Protein AF-A0A3D3FER2-F1 (afdb_monomer_lite)

Foldseek 3Di:
DDDDDDDDDDPPPPPDPVNVVVVVVVVVVVVVVVVVVDDDDDDDDDDDDDDDDDDPPPPPPPQPCDPAADCVLVQVLVVQVCVVVVDDDDDDDPVSQEDPPDDDDPQVSVVSNVVSVVSVVVVVLCVVQVPPVVGDWFAKDKDKGADPVNFWIKIAIRAIGPPHYGDDLVNVVVVCVVVVNDPAFDVVQSVQCSDPSNHSHTTTGGGHDDDDDDDPDDDDAPDDPDFDDADDPPDDPDDDPVNRRNDDDDDPPGDGD

Radius of gyration: 36.4 Å; chains: 1; bounding box: 113×64×102 Å

Sequence (257 aa):
MKEQAKENNDPDSKKSLLWSLYQKFSGRRKEEEEKKANLPPQEKVETSFHLHEDEVHEDKKNTAVFPAPDIANLQKFYNIWRQEKGWGNKRPALESYLDTSAPLNEETSSAFCQLNQDMESTLLSVEITEQINPPPKIFGKVNIFISKDQTIAWAFILPPLRGGTSVAEADIQKALLDAHVTFGIDHQAVLRLTEPESCMLLTQIAKGKEPKRGRDGKIEEVIPHTVGTPVMTTNHDIVNYRDLNWLVHVEKDEIIC

pLDDT: mean 70.55, std 18.65, range [25.73, 93.19]

Secondary structure (DSSP, 8-state):
---PPP----S-S---HHHHHHHHHHHHHHHHHHHHS--PPPPP---------------------PPPPP-HHHHHHHHHHHHHHT--S---SGGGGB-TT---SHHHHHHHHHHHHHHHHHHHHHHHTTTSSSPPPB--EEEEEE-TTSSEEEEEEE--BTTPPPPPHHHHHHHHHHTT--SSB-HHHHHHHHSTTTTT-BEEEEEPPPPPPPPPP----SS-S--------TTSS---TTTT-------TT----

Structure (mmCIF, N/CA/C/O backbone):
data_AF-A0A3D3FER2-F1
#
_entry.id   AF-A0A3D3FER2-F1
#
loop_
_atom_site.group_PDB
_atom_site.id
_atom_site.type_symbol
_atom_site.label_atom_id
_atom_site.label_alt_id
_atom_site.label_comp_id
_atom_site.label_asym_id
_atom_site.label_entity_id
_atom_site.label_seq_id
_atom_site.pdbx_PDB_ins_code
_atom_site.Cartn_x
_atom_site.Cartn_y
_atom_site.Cartn_z
_atom_site.occupancy
_atom_site.B_iso_or_equiv
_atom_site.auth_seq_id
_atom_site.auth_comp_id
_atom_site.auth_asym_id
_atom_site.auth_atom_id
_atom_site.pdbx_PDB_model_num
ATOM 1 N N . MET A 1 1 ? 67.829 -31.071 10.406 1.00 40.84 1 MET A N 1
ATOM 2 C CA . MET A 1 1 ? 67.617 -30.138 11.530 1.00 40.84 1 MET A CA 1
ATOM 3 C C . MET A 1 1 ? 66.251 -29.506 11.337 1.00 40.84 1 MET A C 1
ATOM 5 O O . MET A 1 1 ? 66.013 -28.926 10.289 1.00 40.84 1 MET A O 1
ATOM 9 N N . LYS A 1 2 ? 65.326 -29.789 12.260 1.00 42.00 2 LYS A N 1
ATOM 10 C CA . LYS A 1 2 ? 63.954 -29.268 12.286 1.00 42.00 2 LYS A CA 1
ATOM 11 C C . LYS A 1 2 ? 63.972 -27.983 13.105 1.00 42.00 2 LYS A C 1
ATOM 13 O O . LYS A 1 2 ? 64.492 -28.024 14.215 1.00 42.00 2 LYS A O 1
ATOM 18 N N . GLU A 1 3 ? 63.360 -26.916 12.613 1.00 41.81 3 GLU A N 1
ATOM 19 C CA . GLU A 1 3 ? 63.085 -25.740 13.434 1.00 41.81 3 GLU A CA 1
ATOM 20 C C . GLU A 1 3 ? 61.642 -25.293 13.182 1.00 41.81 3 GLU A C 1
ATOM 22 O O . GLU A 1 3 ? 61.287 -24.777 12.127 1.00 41.81 3 GLU A O 1
ATOM 27 N N . GLN A 1 4 ? 60.785 -25.639 14.143 1.00 43.44 4 GLN A N 1
ATOM 28 C CA . GLN A 1 4 ? 59.417 -25.157 14.276 1.00 43.44 4 GLN A CA 1
ATOM 29 C C . GLN A 1 4 ? 59.482 -23.802 14.987 1.00 43.44 4 GLN A C 1
ATOM 31 O O . GLN A 1 4 ? 59.911 -23.743 16.140 1.00 43.44 4 GLN A O 1
ATOM 36 N N . ALA A 1 5 ? 59.050 -22.728 14.328 1.00 44.75 5 ALA A N 1
ATOM 37 C CA . ALA A 1 5 ? 58.853 -21.438 14.979 1.00 44.75 5 ALA A CA 1
ATOM 38 C C . ALA A 1 5 ? 57.457 -21.403 15.618 1.00 44.75 5 ALA A C 1
ATOM 40 O O . ALA A 1 5 ? 56.441 -21.566 14.945 1.00 44.75 5 ALA A O 1
ATOM 41 N N . LYS A 1 6 ? 57.450 -21.252 16.945 1.00 41.38 6 LYS A N 1
ATOM 42 C CA . LYS A 1 6 ? 56.281 -21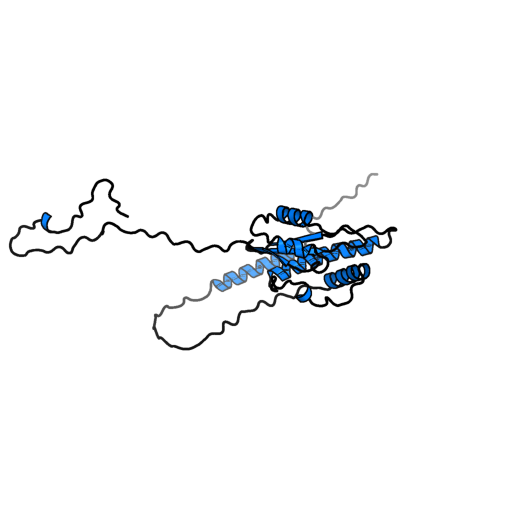.191 17.822 1.00 41.38 6 LYS A CA 1
ATOM 43 C C . LYS A 1 6 ? 55.420 -19.965 17.527 1.00 41.38 6 LYS A C 1
ATOM 45 O O . LYS A 1 6 ? 55.894 -18.833 17.571 1.00 41.38 6 LYS A O 1
ATOM 50 N N . GLU A 1 7 ? 54.138 -20.219 17.328 1.00 42.22 7 GLU A N 1
ATOM 51 C CA . GLU A 1 7 ? 53.059 -19.243 17.375 1.00 42.22 7 GLU A CA 1
ATOM 52 C C . GLU A 1 7 ? 52.815 -18.861 18.848 1.00 42.22 7 GLU A C 1
ATOM 54 O O . GLU A 1 7 ? 52.256 -19.632 19.629 1.00 42.22 7 GLU A O 1
ATOM 59 N N . ASN A 1 8 ? 53.319 -17.695 19.262 1.00 37.78 8 ASN A N 1
ATOM 60 C CA . ASN A 1 8 ? 53.030 -17.124 20.576 1.00 37.78 8 ASN A CA 1
ATOM 61 C C . ASN A 1 8 ? 51.670 -16.415 20.513 1.00 37.78 8 ASN A C 1
ATOM 63 O O . ASN A 1 8 ? 51.566 -15.296 20.016 1.00 37.78 8 ASN A O 1
ATOM 67 N N . ASN A 1 9 ? 50.633 -17.086 21.015 1.00 41.50 9 ASN A N 1
ATOM 68 C CA . ASN A 1 9 ? 49.333 -16.487 21.302 1.00 41.50 9 ASN A CA 1
ATOM 69 C C . ASN A 1 9 ? 49.427 -15.646 22.584 1.00 41.50 9 ASN A C 1
ATOM 71 O O . ASN A 1 9 ? 49.379 -16.185 23.688 1.00 41.50 9 ASN A O 1
ATOM 75 N N . ASP A 1 10 ? 49.561 -14.331 22.424 1.00 41.97 10 ASP A N 1
ATOM 76 C CA . ASP A 1 10 ? 49.343 -13.340 23.481 1.00 41.97 10 ASP A CA 1
ATOM 77 C C . ASP A 1 10 ? 47.856 -12.914 23.462 1.00 41.97 10 ASP A C 1
ATOM 79 O O . ASP A 1 10 ? 47.393 -12.399 22.437 1.00 41.97 10 ASP A O 1
ATOM 83 N N . PRO A 1 11 ? 47.052 -13.173 24.513 1.00 45.75 11 PRO A N 1
ATOM 84 C CA . PRO A 1 11 ? 45.597 -13.071 24.422 1.00 45.75 11 PRO A CA 1
ATOM 85 C C . PRO A 1 11 ? 45.025 -11.667 24.690 1.00 45.75 11 PRO A C 1
ATOM 87 O O . PRO A 1 11 ? 43.805 -11.539 24.757 1.00 45.75 11 PRO A O 1
ATOM 90 N N . ASP A 1 12 ? 45.837 -10.610 24.835 1.00 49.88 12 ASP A N 1
ATOM 91 C CA . ASP A 1 12 ? 45.347 -9.313 25.356 1.00 49.88 12 ASP A CA 1
ATOM 92 C C . ASP A 1 12 ? 45.438 -8.112 24.387 1.00 49.88 12 ASP A C 1
ATOM 94 O O . ASP A 1 12 ? 45.474 -6.958 24.811 1.00 49.88 12 ASP A O 1
ATOM 98 N N . SER A 1 13 ? 45.423 -8.342 23.067 1.00 51.50 13 SER A N 1
ATOM 99 C CA . SER A 1 13 ? 45.571 -7.255 22.072 1.00 51.50 13 SER A CA 1
ATOM 100 C C . SER A 1 13 ? 44.422 -7.112 21.062 1.00 51.50 13 SER A C 1
ATOM 102 O O . SER A 1 13 ? 44.628 -6.738 19.910 1.00 51.50 13 SER A O 1
ATOM 104 N N . LYS A 1 14 ? 43.173 -7.382 21.468 1.00 53.53 14 LYS A N 1
ATOM 105 C CA . LYS A 1 14 ? 41.978 -6.991 20.685 1.00 53.53 14 LYS A CA 1
ATOM 106 C C . LYS A 1 14 ? 40.817 -6.545 21.576 1.00 53.53 14 LYS A C 1
ATOM 108 O O . LYS A 1 14 ? 39.742 -7.138 21.567 1.00 53.53 14 LYS A O 1
ATOM 113 N N . LYS A 1 15 ? 41.004 -5.459 22.331 1.00 59.12 15 LYS A N 1
ATOM 114 C CA . LYS A 1 15 ? 39.872 -4.739 22.942 1.00 59.12 15 LYS A CA 1
ATOM 115 C C . LYS A 1 15 ? 39.181 -3.943 21.833 1.00 59.12 15 LYS A C 1
ATOM 117 O O . LYS A 1 15 ? 39.740 -2.988 21.303 1.00 59.12 15 LYS A O 1
ATOM 122 N N . SER A 1 16 ? 38.009 -4.414 21.404 1.00 68.00 16 SER A N 1
ATOM 123 C CA . SER A 1 16 ? 37.242 -3.806 20.315 1.00 68.00 16 SER A CA 1
ATOM 124 C C . SER A 1 16 ? 36.795 -2.390 20.696 1.00 68.00 16 SER A C 1
ATOM 126 O O . SER A 1 16 ? 36.426 -2.131 21.842 1.00 68.00 16 SER A O 1
ATOM 128 N N . LEU A 1 17 ? 36.780 -1.473 19.724 1.00 66.62 17 LEU A N 1
ATOM 129 C CA . LEU A 1 17 ? 36.291 -0.095 19.903 1.00 66.62 17 LEU A CA 1
ATOM 130 C C . LEU A 1 17 ? 34.861 -0.049 20.483 1.00 66.62 17 LEU A C 1
ATOM 132 O O . LEU A 1 17 ? 34.506 0.880 21.208 1.00 66.62 17 LEU A O 1
ATOM 136 N N . LEU A 1 18 ? 34.069 -1.094 20.224 1.00 58.28 18 LEU A N 1
ATOM 137 C CA . LEU A 1 18 ? 32.736 -1.319 20.788 1.00 58.28 18 LEU A CA 1
ATOM 138 C C . LEU A 1 18 ? 32.748 -1.524 22.313 1.00 58.28 18 LEU A C 1
ATOM 140 O O . LEU A 1 18 ? 31.876 -0.997 23.002 1.00 58.28 18 LEU A O 1
ATOM 144 N N . TRP A 1 19 ? 33.742 -2.231 22.860 1.00 51.03 19 TRP A N 1
ATOM 145 C CA . TRP A 1 19 ? 33.849 -2.473 24.302 1.00 51.03 19 TRP A CA 1
ATOM 146 C C . TRP A 1 19 ? 34.200 -1.193 25.077 1.00 51.03 19 TRP A C 1
ATOM 148 O O . TRP A 1 19 ? 33.591 -0.897 26.107 1.00 51.03 19 TRP A O 1
ATOM 158 N N . SER A 1 20 ? 35.101 -0.366 24.537 1.00 68.50 20 SER A N 1
ATOM 159 C CA . SER A 1 20 ? 35.436 0.938 25.126 1.00 68.50 20 SER A CA 1
ATOM 160 C C . SER A 1 20 ? 34.262 1.927 25.079 1.00 68.50 20 SER A C 1
ATOM 162 O O . SER A 1 20 ? 34.083 2.717 26.010 1.00 68.50 20 SER A O 1
ATOM 164 N N . LEU A 1 21 ? 33.428 1.872 24.033 1.00 64.00 21 LEU A N 1
ATOM 165 C CA . LEU A 1 21 ? 32.224 2.701 23.926 1.00 64.00 21 LEU A CA 1
ATOM 166 C C . LEU A 1 21 ? 31.158 2.291 24.958 1.00 64.00 21 LEU A C 1
ATOM 168 O O . LEU A 1 21 ? 30.556 3.158 25.595 1.00 64.00 21 LEU A O 1
ATOM 172 N N . TYR A 1 22 ? 30.980 0.983 25.174 1.00 67.12 22 TYR A N 1
ATOM 173 C CA . TYR A 1 22 ? 30.047 0.446 26.166 1.00 67.12 22 TYR A CA 1
ATOM 174 C C . TYR A 1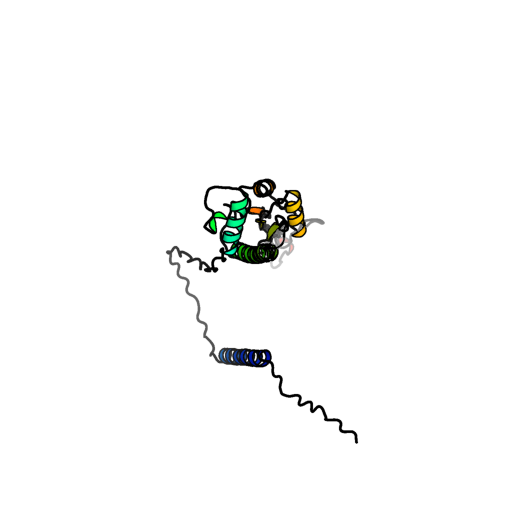 22 ? 30.415 0.875 27.594 1.00 67.12 22 TYR A C 1
ATOM 176 O O . TYR A 1 22 ? 29.564 1.403 28.310 1.00 67.12 22 TYR A O 1
ATOM 184 N N . GLN A 1 23 ? 31.693 0.764 27.982 1.00 64.00 23 GLN A N 1
ATOM 185 C CA . GLN A 1 23 ? 32.159 1.177 29.314 1.00 64.00 23 GLN A CA 1
ATOM 186 C C . GLN A 1 23 ? 31.926 2.673 29.588 1.00 64.00 23 GLN A C 1
ATOM 188 O O . GLN A 1 23 ? 31.488 3.056 30.678 1.00 64.00 23 GLN A O 1
ATOM 193 N N . LYS A 1 24 ? 32.160 3.524 28.578 1.00 69.31 24 LYS A N 1
ATOM 194 C CA . LYS A 1 24 ? 31.977 4.981 28.676 1.00 69.31 24 LYS A CA 1
ATOM 195 C C . LYS A 1 24 ? 30.506 5.386 28.837 1.00 69.31 24 LYS A C 1
ATOM 197 O O . LYS A 1 24 ? 30.221 6.422 29.437 1.00 69.31 24 LYS A O 1
ATOM 202 N N . PHE A 1 25 ? 29.572 4.588 28.319 1.00 59.31 25 PHE A N 1
ATOM 203 C CA . PHE A 1 25 ? 28.135 4.834 28.469 1.00 59.31 25 PHE A CA 1
ATOM 204 C C . PHE A 1 25 ? 27.557 4.211 29.745 1.00 59.31 25 PHE A C 1
ATOM 206 O O . PHE A 1 25 ? 26.665 4.796 30.356 1.00 59.31 25 PHE A O 1
ATOM 213 N N . SER A 1 26 ? 28.094 3.072 30.200 1.00 49.16 26 SER A N 1
ATOM 214 C CA . SER A 1 26 ? 27.672 2.451 31.460 1.00 49.16 26 SER A CA 1
ATOM 215 C C . SER A 1 26 ? 28.108 3.244 32.696 1.00 49.16 26 SER A C 1
ATOM 217 O O . SER A 1 26 ? 27.382 3.262 33.684 1.00 49.16 26 SER A O 1
ATOM 219 N N . GLY A 1 27 ? 29.258 3.931 32.645 1.00 52.34 27 GLY A N 1
ATOM 220 C CA . GLY A 1 27 ? 29.738 4.770 33.753 1.00 52.34 27 GLY A CA 1
ATOM 221 C C . GLY A 1 27 ? 28.870 6.009 34.001 1.00 52.34 27 GLY A C 1
ATOM 222 O O . GLY A 1 27 ? 28.572 6.330 35.146 1.00 52.34 27 GLY A O 1
ATOM 223 N N . ARG A 1 28 ? 28.367 6.643 32.932 1.00 48.53 28 ARG A N 1
ATOM 224 C CA . ARG A 1 28 ? 27.528 7.854 33.019 1.00 48.53 28 ARG A CA 1
ATOM 225 C C . ARG A 1 28 ? 26.170 7.616 33.687 1.00 48.53 28 ARG A C 1
ATOM 227 O O . ARG A 1 28 ? 25.607 8.529 34.274 1.00 48.53 28 ARG A O 1
ATOM 234 N N . ARG A 1 29 ? 25.662 6.381 33.617 1.00 44.19 29 ARG A N 1
ATOM 235 C CA . ARG A 1 29 ? 24.358 6.006 34.178 1.00 44.19 29 ARG A CA 1
ATOM 236 C C . ARG A 1 29 ? 24.384 5.880 35.710 1.00 44.19 29 ARG A C 1
ATOM 238 O O . ARG A 1 29 ? 23.378 6.159 36.346 1.00 44.19 29 ARG A O 1
ATOM 245 N N . LYS A 1 30 ? 25.536 5.530 36.303 1.00 45.94 30 LYS A N 1
ATOM 246 C CA . LYS A 1 30 ? 25.696 5.436 37.767 1.00 45.94 30 LYS A CA 1
ATOM 247 C C . LYS A 1 30 ? 25.800 6.808 38.446 1.00 45.94 30 LYS A C 1
ATOM 249 O O . LYS A 1 30 ? 25.246 6.989 39.524 1.00 45.94 30 LYS A O 1
ATOM 254 N N . GLU A 1 31 ? 26.425 7.790 37.794 1.00 48.06 31 GLU A N 1
ATOM 255 C CA . GLU A 1 31 ? 26.535 9.161 38.327 1.00 48.06 31 GLU A CA 1
ATOM 256 C C . GLU A 1 31 ? 25.189 9.914 38.341 1.00 48.06 31 GLU A C 1
ATOM 258 O O . GLU A 1 31 ? 24.968 10.779 39.190 1.00 48.06 31 GLU A O 1
ATOM 263 N N . GLU A 1 32 ? 24.270 9.594 37.423 1.00 52.00 32 GLU A N 1
ATOM 264 C CA . GLU A 1 32 ? 22.917 10.175 37.397 1.00 52.00 32 GLU A CA 1
ATOM 265 C C . GLU A 1 32 ? 21.979 9.557 38.445 1.00 52.00 32 GLU A C 1
ATOM 267 O O . GLU A 1 32 ? 21.095 10.250 38.953 1.00 52.00 32 GLU A O 1
ATOM 272 N N . GLU A 1 33 ? 22.181 8.288 38.810 1.00 48.84 33 GLU A N 1
ATOM 273 C CA . GLU A 1 33 ? 21.415 7.622 39.872 1.00 48.84 33 GLU A CA 1
ATOM 274 C C . GLU A 1 33 ? 21.860 8.078 41.272 1.00 48.84 33 GLU A C 1
ATOM 276 O O . GLU A 1 33 ? 21.005 8.371 42.109 1.00 48.84 33 GLU A O 1
ATOM 281 N N . GLU A 1 34 ? 23.163 8.270 41.514 1.00 47.69 34 GLU A N 1
ATOM 282 C CA . GLU A 1 34 ? 23.662 8.804 42.796 1.00 47.69 34 GLU A CA 1
ATOM 283 C C . GLU A 1 34 ? 23.260 10.272 43.030 1.00 47.69 34 GLU A C 1
ATOM 285 O O . GLU A 1 34 ? 23.005 10.673 44.167 1.00 47.69 34 GLU A O 1
ATOM 290 N N . LYS A 1 35 ? 23.105 11.077 41.967 1.00 52.88 35 LYS A N 1
ATOM 291 C CA . LYS A 1 35 ? 22.602 12.460 42.078 1.00 52.88 35 LYS A CA 1
ATOM 292 C C . LYS A 1 35 ? 21.109 12.547 42.399 1.00 52.88 35 LYS A C 1
ATOM 294 O O . LYS A 1 35 ? 20.685 13.546 42.974 1.00 52.88 35 LYS A O 1
ATOM 299 N N . LYS A 1 36 ? 20.311 11.521 42.077 1.00 49.47 36 LYS A N 1
ATOM 300 C CA . LYS A 1 36 ? 18.875 11.473 42.412 1.00 49.47 36 LYS A CA 1
ATOM 301 C C . LYS A 1 36 ? 18.596 11.025 43.851 1.00 49.47 36 LYS A C 1
ATOM 303 O O . LYS A 1 36 ? 17.498 11.266 44.341 1.00 49.47 36 LYS A O 1
ATOM 308 N N . ALA A 1 37 ? 19.572 10.423 44.534 1.00 44.78 37 ALA A N 1
ATOM 309 C CA . ALA A 1 37 ? 19.422 9.938 45.907 1.00 44.78 37 ALA A CA 1
ATOM 310 C C . ALA A 1 37 ? 19.666 11.009 46.997 1.00 44.78 37 ALA A C 1
ATOM 312 O O . ALA A 1 37 ? 19.309 10.781 48.148 1.00 44.78 37 ALA A O 1
ATOM 313 N N . ASN A 1 38 ? 20.232 12.176 46.654 1.00 49.16 38 ASN A N 1
ATOM 314 C CA . ASN A 1 38 ? 20.651 13.210 47.615 1.00 49.16 38 ASN A CA 1
ATOM 315 C C . ASN A 1 38 ? 19.875 14.539 47.482 1.00 49.16 38 ASN A C 1
ATOM 317 O O . ASN A 1 38 ? 20.481 15.607 47.389 1.00 49.16 38 ASN A O 1
ATOM 321 N N . LEU A 1 39 ? 18.538 14.500 47.497 1.00 42.81 39 LEU A N 1
ATOM 322 C CA . LEU A 1 39 ? 17.708 15.712 47.598 1.00 42.81 39 LEU A CA 1
ATOM 323 C C . LEU A 1 39 ? 16.823 15.659 48.864 1.00 42.81 39 LEU A C 1
ATOM 325 O O . LEU A 1 39 ? 16.205 14.621 49.103 1.00 42.81 39 LEU A O 1
ATOM 329 N N . PRO A 1 40 ? 16.767 16.720 49.699 1.00 39.34 40 PRO A N 1
ATOM 330 C CA . PRO A 1 40 ? 16.050 16.679 50.977 1.00 39.34 40 PRO A CA 1
ATOM 331 C C . PRO A 1 40 ? 14.511 16.705 50.815 1.00 39.34 40 PRO A C 1
ATOM 333 O O . PRO A 1 40 ? 14.015 17.122 49.766 1.00 39.34 40 PRO A O 1
ATOM 336 N N . PRO A 1 41 ? 13.742 16.268 51.838 1.00 37.41 41 PRO A N 1
ATOM 337 C CA . PRO A 1 41 ? 12.295 16.043 51.729 1.00 37.41 41 PRO A CA 1
ATOM 338 C C . PRO A 1 41 ? 11.487 17.344 51.614 1.00 37.41 41 PRO A C 1
ATOM 340 O O . PRO A 1 41 ? 11.706 18.276 52.384 1.00 37.41 41 PRO A O 1
ATOM 343 N N . GLN A 1 42 ? 10.520 17.390 50.691 1.00 35.53 42 GLN A N 1
ATOM 344 C CA . GLN A 1 42 ? 9.578 18.507 50.556 1.00 35.53 42 GLN A CA 1
ATOM 345 C C . GLN A 1 42 ? 8.401 18.376 51.539 1.00 35.53 42 GLN A C 1
ATOM 347 O O . GLN A 1 42 ? 7.738 17.338 51.596 1.00 35.53 42 GLN A O 1
ATOM 352 N N . GLU A 1 43 ? 8.145 19.445 52.299 1.00 32.62 43 GLU A N 1
ATOM 353 C CA . GLU A 1 43 ? 6.979 19.627 53.172 1.00 32.62 43 GLU A CA 1
ATOM 354 C C . GLU A 1 43 ? 5.679 19.821 52.371 1.00 32.62 43 GLU A C 1
ATOM 356 O O . GLU A 1 43 ? 5.644 20.509 51.351 1.00 32.62 43 GLU A O 1
ATOM 361 N N . LYS A 1 44 ? 4.590 19.227 52.877 1.00 37.97 44 LYS A N 1
ATOM 362 C CA . LYS A 1 44 ? 3.203 19.461 52.449 1.00 37.97 44 LYS A CA 1
ATOM 363 C C . LYS A 1 44 ? 2.683 20.763 53.054 1.00 37.97 44 LYS A C 1
ATOM 365 O O . LYS A 1 44 ? 2.746 20.872 54.272 1.00 37.97 44 LYS A O 1
ATOM 370 N N . VAL A 1 45 ? 2.019 21.621 52.272 1.00 32.16 45 VAL A N 1
ATOM 371 C CA . VAL A 1 45 ? 0.901 22.454 52.766 1.00 32.16 45 VAL A CA 1
ATOM 372 C C . VAL A 1 45 ? -0.154 22.628 51.665 1.00 32.16 45 VAL A C 1
ATOM 374 O O . VAL A 1 45 ? 0.143 22.626 50.473 1.00 32.16 45 VAL A O 1
ATOM 377 N N . GLU A 1 46 ? -1.395 22.686 52.130 1.00 28.81 46 GLU A N 1
ATOM 378 C CA . GLU A 1 46 ? -2.682 22.486 51.482 1.00 28.81 46 GLU A CA 1
ATOM 379 C C . GLU A 1 46 ? -3.214 23.668 50.649 1.00 28.81 46 GLU A C 1
ATOM 381 O O . GLU A 1 46 ? -2.956 24.838 50.910 1.00 28.81 46 GLU A O 1
ATOM 386 N N . THR A 1 47 ? -4.024 23.280 49.663 1.00 30.14 47 THR A N 1
ATOM 387 C CA . THR A 1 47 ? -5.286 23.856 49.172 1.00 30.14 47 THR A CA 1
ATOM 388 C C . THR A 1 47 ? -5.606 25.334 49.437 1.00 30.14 47 THR A C 1
ATOM 390 O O . THR A 1 47 ? -5.905 25.741 50.555 1.00 30.14 47 THR A O 1
ATOM 393 N N . SER A 1 48 ? -5.825 26.087 48.356 1.00 25.73 48 SER A N 1
ATOM 394 C CA . SER A 1 48 ? -6.955 27.021 48.295 1.00 25.73 48 SER A CA 1
ATOM 395 C C . SER A 1 48 ? -7.503 27.129 46.871 1.00 25.73 48 SER A C 1
ATOM 397 O O . SER A 1 48 ? -6.780 27.259 45.889 1.00 25.73 48 SER A O 1
ATOM 399 N N . PHE A 1 49 ? -8.821 26.981 46.799 1.00 28.39 49 PHE A N 1
ATOM 400 C CA . PHE A 1 49 ? -9.676 27.027 45.624 1.00 28.39 49 PHE A CA 1
ATOM 401 C C . PHE A 1 49 ? -9.913 28.503 45.272 1.00 28.39 49 PHE A C 1
ATOM 403 O O . PHE A 1 49 ? -10.435 29.244 46.108 1.00 28.39 49 PHE A O 1
ATOM 410 N N . HIS A 1 50 ? -9.548 28.943 44.068 1.00 27.69 50 HIS A N 1
ATOM 411 C CA . HIS A 1 50 ? -9.978 30.231 43.518 1.00 27.69 50 HIS A CA 1
ATOM 412 C C . HIS A 1 50 ? -10.367 30.057 42.051 1.00 27.69 50 HIS A C 1
ATOM 414 O O . HIS A 1 50 ? -9.551 29.689 41.211 1.00 27.69 50 HIS A O 1
ATOM 420 N N . LEU A 1 51 ? -11.654 30.286 41.785 1.00 31.98 51 LEU A N 1
ATOM 421 C CA . LEU A 1 51 ? -12.236 30.407 40.456 1.00 31.98 51 LEU A CA 1
ATOM 422 C C . LEU A 1 51 ? -11.757 31.727 39.849 1.00 31.98 51 LEU A C 1
ATOM 424 O O . LEU A 1 51 ? -12.175 32.794 40.301 1.00 31.98 51 LEU A O 1
ATOM 428 N N . HIS A 1 52 ? -10.907 31.649 38.831 1.00 30.66 52 HIS A N 1
ATOM 429 C CA . HIS A 1 52 ? -10.683 32.750 37.905 1.00 30.66 52 HIS A CA 1
ATOM 430 C C . HIS A 1 52 ? -11.018 32.284 36.492 1.00 30.66 52 HIS A C 1
ATOM 432 O O . HIS A 1 52 ? -10.487 31.291 35.994 1.00 30.66 52 HIS A O 1
ATOM 438 N N . GLU A 1 53 ? -12.001 32.982 35.932 1.00 38.91 53 GLU A N 1
ATOM 439 C CA . GLU A 1 53 ? -12.315 33.033 34.514 1.00 38.91 53 GLU A CA 1
ATOM 440 C C . GLU A 1 53 ? -11.120 33.627 33.748 1.00 38.91 53 GLU A C 1
ATOM 442 O O . GLU A 1 53 ? -10.285 34.319 34.331 1.00 38.91 53 GLU A O 1
ATOM 447 N N . ASP A 1 54 ? -11.103 33.354 32.444 1.00 30.42 54 ASP A N 1
ATOM 448 C CA . ASP A 1 54 ? -10.178 33.843 31.413 1.00 30.42 54 ASP A CA 1
ATOM 449 C C . ASP A 1 54 ? -8.847 33.083 31.263 1.00 30.42 54 ASP A C 1
ATOM 451 O O . ASP A 1 54 ? -7.899 33.237 32.021 1.00 30.42 54 ASP A O 1
ATOM 455 N N . GLU A 1 55 ? -8.754 32.254 30.219 1.00 28.61 55 GLU A N 1
ATOM 456 C CA . GLU A 1 55 ? -8.059 32.612 28.972 1.00 28.61 55 GLU A CA 1
ATOM 457 C C . GLU A 1 55 ? -8.007 31.389 28.041 1.00 28.61 55 GLU A C 1
ATOM 459 O O . GLU A 1 55 ? -7.728 30.258 28.442 1.00 28.61 55 GLU A O 1
ATOM 464 N N . VAL A 1 56 ? -8.301 31.617 26.759 1.00 31.62 56 VAL A N 1
ATOM 465 C CA . VAL A 1 56 ? -8.091 30.642 25.687 1.00 31.62 56 VAL A CA 1
ATOM 466 C C . VAL A 1 56 ? -6.587 30.409 25.575 1.00 31.62 56 VAL A C 1
ATOM 468 O O . VAL A 1 56 ? -5.878 31.148 24.895 1.00 31.62 56 VAL A O 1
ATOM 471 N N . HIS A 1 57 ? -6.088 29.377 26.249 1.00 31.11 57 HIS A N 1
ATOM 472 C CA . HIS A 1 57 ? -4.779 28.829 25.943 1.00 31.11 57 HIS A CA 1
ATOM 473 C C . HIS A 1 57 ? -4.851 28.215 24.543 1.00 31.11 57 HIS A C 1
ATOM 475 O O . HIS A 1 57 ? -5.343 27.106 24.345 1.00 31.11 57 HIS A O 1
ATOM 481 N N . GLU A 1 58 ? -4.362 28.960 23.548 1.00 37.16 58 GLU A N 1
ATOM 482 C CA . GLU A 1 58 ? -3.824 28.354 22.339 1.00 37.16 58 GLU A CA 1
ATOM 483 C C . GLU A 1 58 ? -2.724 27.389 22.778 1.00 37.16 58 GLU A C 1
ATOM 485 O O . GLU A 1 58 ? -1.580 27.778 23.037 1.00 37.16 58 GLU A O 1
ATOM 490 N N . ASP A 1 59 ? -3.091 26.114 22.878 1.00 32.81 59 ASP A N 1
ATOM 491 C CA . ASP A 1 59 ? -2.147 25.016 22.900 1.00 32.81 59 ASP A CA 1
ATOM 492 C C . ASP A 1 59 ? -1.272 25.163 21.658 1.00 32.81 59 ASP A C 1
ATOM 494 O O . ASP A 1 59 ? -1.649 24.789 20.541 1.00 32.81 59 ASP A O 1
ATOM 498 N N . LYS A 1 60 ? -0.081 25.737 21.851 1.00 35.84 60 LYS A N 1
ATOM 499 C CA . LYS A 1 60 ? 1.020 25.645 20.903 1.00 35.84 60 LYS A CA 1
ATOM 500 C C . LYS A 1 60 ? 1.305 24.163 20.737 1.00 35.84 60 LYS A C 1
ATOM 502 O O . LYS A 1 60 ? 2.100 23.583 21.475 1.00 35.84 60 LYS A O 1
ATOM 507 N N . LYS A 1 61 ? 0.627 23.550 19.764 1.00 37.50 61 LYS A N 1
ATOM 508 C CA . LYS A 1 61 ? 0.953 22.234 19.236 1.00 37.50 61 LYS A CA 1
ATOM 509 C C . LYS A 1 61 ? 2.429 22.288 18.910 1.00 37.50 61 LYS A C 1
ATOM 511 O O . LYS A 1 61 ? 2.846 22.970 17.973 1.00 37.50 61 LYS A 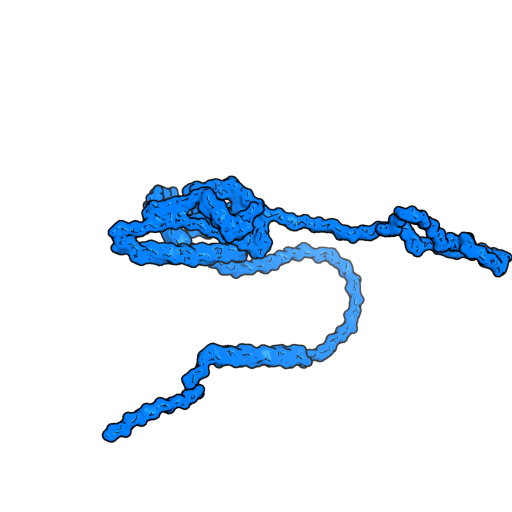O 1
ATOM 516 N N . ASN A 1 62 ? 3.202 21.605 19.741 1.00 35.31 62 ASN A N 1
ATOM 517 C CA . ASN A 1 62 ? 4.598 21.326 19.514 1.00 35.31 62 ASN A CA 1
ATOM 518 C C . ASN A 1 62 ? 4.629 20.516 18.214 1.00 35.31 62 ASN A C 1
ATOM 520 O O . ASN A 1 62 ? 4.421 19.304 18.207 1.00 35.31 62 ASN A O 1
ATOM 524 N N . THR A 1 63 ? 4.712 21.223 17.089 1.00 38.84 63 THR A N 1
ATOM 525 C CA . THR A 1 63 ? 4.764 20.624 15.764 1.00 38.84 63 THR A CA 1
ATOM 526 C C . THR A 1 63 ? 6.147 20.026 15.707 1.00 38.84 63 THR A C 1
ATOM 528 O O . THR A 1 63 ? 7.124 20.744 15.511 1.00 38.84 63 THR A O 1
ATOM 531 N N . ALA A 1 64 ? 6.241 18.734 16.013 1.00 40.84 64 ALA A N 1
ATOM 532 C CA . ALA A 1 64 ? 7.457 17.982 15.805 1.00 40.84 64 ALA A CA 1
ATOM 533 C C . ALA A 1 64 ? 7.887 18.243 14.357 1.00 40.84 64 ALA A C 1
ATOM 535 O O . ALA A 1 64 ? 7.194 17.885 13.406 1.00 40.84 64 ALA A O 1
ATOM 536 N N . VAL A 1 65 ? 8.980 18.991 14.208 1.00 49.03 65 VAL A N 1
ATOM 537 C CA . VAL A 1 65 ? 9.582 19.298 12.916 1.00 49.03 65 VAL A CA 1
ATOM 538 C C . VAL A 1 65 ? 10.259 18.010 12.479 1.00 49.03 65 VAL A C 1
ATOM 540 O O . VAL A 1 65 ? 11.428 17.771 12.771 1.00 49.03 65 VAL A O 1
ATOM 543 N N . PHE A 1 66 ? 9.486 17.116 11.871 1.00 52.66 66 PHE A N 1
ATOM 544 C CA . PHE A 1 66 ? 10.042 15.932 11.242 1.00 52.66 66 PHE A CA 1
ATOM 545 C C . PHE A 1 66 ? 10.836 16.389 10.012 1.00 52.66 66 PHE A C 1
ATOM 547 O O . PHE A 1 66 ? 10.355 17.252 9.269 1.00 52.66 66 PHE A O 1
ATOM 554 N N . PRO A 1 67 ? 12.065 15.884 9.807 1.00 57.50 67 PRO A N 1
ATOM 555 C CA . PRO A 1 67 ? 12.856 16.262 8.647 1.00 57.50 67 PRO A CA 1
ATOM 556 C C . PRO A 1 67 ? 12.086 15.869 7.388 1.00 57.50 67 PRO A C 1
ATOM 558 O O . PRO A 1 67 ? 11.635 14.729 7.267 1.00 57.50 67 PRO A O 1
ATOM 561 N N . ALA A 1 68 ? 11.917 16.823 6.471 1.00 63.22 68 ALA A N 1
ATOM 562 C CA . ALA A 1 68 ? 11.278 16.547 5.195 1.00 63.22 68 ALA A CA 1
ATOM 563 C C . ALA A 1 68 ? 12.027 15.391 4.508 1.00 63.22 68 ALA A C 1
ATOM 565 O O . ALA A 1 68 ? 13.264 15.425 4.463 1.00 63.22 68 ALA A O 1
ATOM 566 N N . PRO A 1 69 ? 11.316 14.366 4.011 1.00 68.44 69 PRO A N 1
ATOM 567 C CA . PRO A 1 69 ? 11.960 13.262 3.319 1.00 68.44 69 PRO A CA 1
ATOM 568 C C . PRO A 1 69 ? 12.724 13.806 2.108 1.00 68.44 69 PRO A C 1
ATOM 570 O O . PRO A 1 69 ? 12.236 14.704 1.420 1.00 68.44 69 PRO A O 1
ATOM 573 N N . ASP A 1 70 ? 13.925 13.278 1.855 1.00 74.44 70 ASP A N 1
ATOM 574 C CA . ASP A 1 70 ? 14.654 13.580 0.619 1.00 74.44 70 ASP A CA 1
ATOM 575 C C . ASP A 1 70 ? 13.771 13.196 -0.581 1.00 74.44 70 ASP A C 1
ATOM 577 O O . ASP A 1 70 ? 13.000 12.250 -0.520 1.00 74.44 70 ASP A O 1
ATOM 581 N N . ILE A 1 71 ? 13.806 13.952 -1.669 1.00 74.69 71 ILE A N 1
ATOM 582 C CA . ILE A 1 71 ? 12.946 13.722 -2.846 1.00 74.69 71 ILE A CA 1
ATOM 583 C C . ILE A 1 71 ? 13.816 13.590 -4.098 1.00 74.69 71 ILE A C 1
ATOM 585 O O . ILE A 1 71 ? 13.307 13.419 -5.204 1.00 74.69 71 ILE A O 1
ATOM 589 N N . ALA A 1 72 ? 15.145 13.652 -3.958 1.00 81.31 72 ALA A N 1
ATOM 590 C CA . ALA A 1 72 ? 16.064 13.661 -5.087 1.00 81.31 72 ALA A CA 1
ATOM 591 C C . ALA A 1 72 ? 15.907 12.416 -5.974 1.00 81.31 72 ALA A C 1
ATOM 593 O O . ALA A 1 72 ? 15.848 12.531 -7.199 1.00 81.31 72 ALA A O 1
ATOM 594 N N . ASN A 1 73 ? 15.797 11.227 -5.376 1.00 82.88 73 ASN A N 1
ATOM 595 C CA . ASN A 1 73 ? 15.647 9.973 -6.123 1.00 82.88 73 ASN A CA 1
ATOM 596 C C . ASN A 1 73 ? 14.278 9.869 -6.801 1.00 82.88 73 ASN A C 1
ATOM 598 O O . ASN A 1 73 ? 14.193 9.459 -7.958 1.00 82.88 73 ASN A O 1
ATOM 602 N N . LEU A 1 74 ? 13.230 10.336 -6.126 1.00 81.25 74 LEU A N 1
ATOM 603 C CA . LEU A 1 74 ? 11.873 10.392 -6.659 1.00 81.25 74 LEU A CA 1
ATOM 604 C C . LEU A 1 74 ? 11.799 11.321 -7.881 1.00 81.25 74 LEU A C 1
ATOM 606 O O . LEU A 1 74 ? 11.323 10.922 -8.944 1.00 81.25 74 LEU A O 1
ATOM 610 N N . GLN A 1 75 ? 12.384 12.517 -7.782 1.00 80.50 75 GLN A N 1
ATOM 611 C CA . GLN A 1 75 ? 12.491 13.454 -8.903 1.00 80.50 75 GLN A CA 1
ATOM 612 C C . GLN A 1 75 ? 13.286 12.867 -10.076 1.00 80.50 75 GLN A C 1
ATOM 614 O O . GLN A 1 75 ? 12.863 12.988 -11.228 1.00 80.50 75 GLN A O 1
ATOM 619 N N . LYS A 1 76 ? 14.428 12.219 -9.809 1.00 84.69 76 LYS A N 1
ATOM 620 C CA . LYS A 1 76 ? 15.235 11.555 -10.846 1.00 84.69 76 LYS A CA 1
ATOM 621 C C . LYS A 1 76 ? 14.433 10.468 -11.559 1.00 84.69 76 LYS A C 1
ATOM 623 O O . LYS A 1 76 ? 14.369 10.481 -12.786 1.00 84.69 76 LYS A O 1
ATOM 628 N N . PHE A 1 77 ? 13.781 9.582 -10.807 1.00 85.12 77 PHE A N 1
ATOM 629 C CA . PHE A 1 77 ? 12.961 8.510 -11.366 1.00 85.12 77 PHE A CA 1
ATOM 630 C C . PHE A 1 77 ? 11.822 9.074 -12.222 1.00 85.12 77 PHE A C 1
ATOM 632 O O . PHE A 1 77 ? 11.638 8.646 -13.362 1.00 85.12 77 PHE A O 1
ATOM 639 N N . TYR A 1 78 ? 11.089 10.068 -11.708 1.00 83.00 78 TYR A N 1
ATOM 640 C CA . TYR A 1 78 ? 9.999 10.717 -12.440 1.00 83.00 78 TYR A CA 1
ATOM 641 C C . TYR A 1 78 ? 10.477 11.292 -13.777 1.00 83.00 78 TYR A C 1
ATOM 643 O O . TYR A 1 78 ? 9.816 11.125 -14.800 1.00 83.00 78 TYR A O 1
ATOM 651 N N . ASN A 1 79 ? 11.652 11.927 -13.796 1.00 83.75 79 ASN A N 1
ATOM 652 C CA . ASN A 1 79 ? 12.222 12.478 -15.021 1.00 83.75 79 ASN A CA 1
ATOM 653 C C . ASN A 1 79 ? 12.545 11.395 -16.061 1.00 83.75 79 ASN A C 1
ATOM 655 O O . ASN A 1 79 ? 12.259 11.609 -17.238 1.00 83.75 79 ASN A O 1
ATOM 659 N N . ILE A 1 80 ? 13.088 10.245 -15.647 1.00 84.81 80 ILE A N 1
ATOM 660 C CA . ILE A 1 80 ? 13.370 9.113 -16.548 1.00 84.81 80 ILE A CA 1
ATOM 661 C C . ILE A 1 80 ? 12.062 8.563 -17.122 1.00 84.81 80 ILE A C 1
ATOM 663 O O . ILE A 1 80 ? 11.900 8.475 -18.337 1.00 84.81 80 ILE A O 1
ATOM 667 N N . TRP A 1 81 ? 11.093 8.266 -16.256 1.00 82.19 81 TRP A N 1
ATOM 668 C CA . TRP A 1 81 ? 9.795 7.740 -16.675 1.00 82.19 81 TRP A CA 1
ATOM 669 C C . TRP A 1 81 ? 9.064 8.691 -17.636 1.00 82.19 81 TRP A C 1
ATOM 671 O O . TRP A 1 81 ? 8.517 8.282 -18.662 1.00 82.19 81 TRP A O 1
ATOM 681 N N . ARG A 1 82 ? 9.114 9.995 -17.351 1.00 79.19 82 ARG A N 1
ATOM 682 C CA . ARG A 1 82 ? 8.531 11.040 -18.196 1.00 79.19 82 ARG A CA 1
ATOM 683 C C . ARG A 1 82 ? 9.146 11.070 -19.595 1.00 79.19 82 ARG A C 1
ATOM 685 O O . ARG A 1 82 ? 8.405 11.258 -20.563 1.00 79.19 82 ARG A O 1
ATOM 692 N N . GLN A 1 83 ? 10.469 10.928 -19.710 1.00 78.44 83 GLN A N 1
ATOM 693 C CA . GLN A 1 83 ? 11.160 10.928 -21.005 1.00 78.44 83 GLN A CA 1
ATOM 694 C C . GLN A 1 83 ? 10.660 9.796 -21.913 1.00 78.44 83 GLN A C 1
ATOM 696 O O . GLN A 1 83 ? 10.525 10.010 -23.114 1.00 78.44 83 GLN A O 1
ATOM 701 N N . GLU A 1 84 ? 10.294 8.640 -21.349 1.00 73.94 84 GLU A N 1
ATOM 702 C CA . GLU A 1 84 ? 9.726 7.521 -22.114 1.00 73.94 84 GLU A CA 1
ATOM 703 C C . GLU A 1 84 ? 8.289 7.781 -22.607 1.00 73.94 84 GLU A C 1
ATOM 705 O O . GLU A 1 84 ? 7.879 7.222 -23.624 1.00 73.94 84 GLU A O 1
ATOM 710 N N . LYS A 1 85 ? 7.503 8.612 -21.905 1.00 71.38 85 LYS A N 1
ATOM 711 C CA . LYS A 1 85 ? 6.067 8.823 -22.189 1.00 71.38 85 LYS A CA 1
ATOM 712 C C . LYS A 1 85 ? 5.730 10.127 -22.917 1.00 71.38 85 LYS A C 1
ATOM 714 O O . LYS A 1 85 ? 4.639 10.221 -23.471 1.00 71.38 85 LYS A O 1
ATOM 719 N N . GLY A 1 86 ? 6.622 11.122 -22.937 1.00 60.12 86 GLY A N 1
ATOM 720 C CA . GLY A 1 86 ? 6.432 12.370 -23.696 1.00 60.12 86 GLY A CA 1
ATOM 721 C C . GLY A 1 86 ? 5.448 13.380 -23.080 1.00 60.12 86 GLY A C 1
ATOM 722 O O . GLY A 1 86 ? 4.852 14.173 -23.803 1.00 60.12 86 GLY A O 1
ATOM 723 N N . TRP A 1 87 ? 5.249 13.368 -21.756 1.00 59.97 87 TRP A N 1
ATOM 724 C CA . TRP A 1 87 ? 4.274 14.236 -21.071 1.00 59.97 87 TRP A CA 1
ATOM 725 C C . TRP A 1 87 ? 4.843 15.624 -20.731 1.00 59.97 87 TRP A C 1
ATOM 727 O O . TRP A 1 87 ? 5.989 15.766 -20.298 1.00 59.97 87 TRP A O 1
ATOM 737 N N . GLY A 1 88 ? 4.046 16.680 -20.903 1.00 50.91 88 GLY A N 1
ATOM 738 C CA . GLY A 1 88 ? 4.452 18.079 -20.744 1.00 50.91 88 GLY A CA 1
ATOM 739 C C . GLY A 1 88 ? 3.796 18.784 -19.556 1.00 50.91 88 GLY A C 1
ATOM 740 O O . GLY A 1 88 ? 2.806 19.459 -19.783 1.00 50.91 88 GLY A O 1
ATOM 741 N N . ASN A 1 89 ? 4.316 18.619 -18.325 1.00 59.50 89 ASN A N 1
ATOM 742 C CA . ASN A 1 89 ? 4.430 19.621 -17.233 1.00 59.50 89 ASN A CA 1
ATOM 743 C C . ASN A 1 89 ? 4.750 18.964 -15.855 1.00 59.50 89 ASN A C 1
ATOM 745 O O . ASN A 1 89 ? 4.737 17.746 -15.710 1.00 59.50 89 ASN A O 1
ATOM 749 N N . LYS A 1 90 ? 5.196 19.791 -14.894 1.00 57.44 90 LYS A N 1
ATOM 750 C CA . LYS A 1 90 ? 6.046 19.526 -13.699 1.00 57.44 90 LYS A CA 1
ATOM 751 C C . LYS A 1 90 ? 5.407 18.670 -12.567 1.00 57.44 90 LYS A C 1
ATOM 753 O O . LYS A 1 90 ? 4.309 18.994 -12.138 1.00 57.44 90 LYS A O 1
ATOM 758 N N . ARG A 1 91 ? 6.170 17.745 -11.945 1.00 59.59 91 ARG A N 1
ATOM 759 C CA . ARG A 1 91 ? 6.008 17.352 -10.515 1.00 59.59 91 ARG A CA 1
ATOM 760 C C . ARG A 1 91 ? 7.287 17.652 -9.715 1.00 59.59 91 ARG A C 1
ATOM 762 O O . ARG A 1 91 ? 8.187 16.818 -9.645 1.00 59.59 91 ARG A O 1
ATOM 769 N N . PRO A 1 92 ? 7.443 18.874 -9.184 1.00 59.03 92 PRO A N 1
ATOM 770 C CA . PRO A 1 92 ? 8.698 19.308 -8.582 1.00 59.03 92 PRO A CA 1
ATOM 771 C C . PRO A 1 92 ? 8.685 19.275 -7.044 1.00 59.03 92 PRO A C 1
ATOM 773 O O . PRO A 1 92 ? 9.759 19.316 -6.453 1.00 59.03 92 PRO A O 1
ATOM 776 N N . ALA A 1 93 ? 7.518 19.193 -6.394 1.00 63.28 93 ALA A N 1
ATOM 777 C CA . ALA A 1 93 ? 7.367 19.317 -4.940 1.00 63.28 93 ALA A CA 1
ATOM 778 C C . ALA A 1 93 ? 6.775 18.048 -4.306 1.00 63.28 93 ALA A C 1
ATOM 780 O O . ALA A 1 93 ? 6.020 17.333 -4.964 1.00 63.28 93 ALA A O 1
ATOM 781 N N . LEU A 1 94 ? 7.075 17.796 -3.025 1.00 64.50 94 LEU A N 1
ATOM 782 C CA . LEU A 1 94 ? 6.552 16.647 -2.264 1.00 64.50 94 LEU A CA 1
ATOM 783 C C . LEU A 1 94 ? 5.025 16.559 -2.315 1.00 64.50 94 LEU A C 1
ATOM 785 O O . LEU A 1 94 ? 4.464 15.491 -2.517 1.00 64.50 94 LEU A O 1
ATOM 789 N N . GLU A 1 95 ? 4.376 17.714 -2.190 1.00 65.88 95 GLU A N 1
ATOM 790 C CA . GLU A 1 95 ? 2.920 17.874 -2.193 1.00 65.88 95 GLU A CA 1
ATOM 791 C C . GLU A 1 95 ? 2.280 17.353 -3.483 1.00 65.88 95 GLU A C 1
ATOM 793 O O . GLU A 1 95 ? 1.151 16.888 -3.466 1.00 65.88 95 GLU A O 1
ATOM 798 N N . SER A 1 96 ? 3.018 17.356 -4.599 1.00 70.88 96 SER A N 1
ATOM 799 C CA . SER A 1 96 ? 2.526 16.812 -5.869 1.00 70.88 96 SER A CA 1
ATOM 800 C C . SER A 1 96 ? 2.519 15.282 -5.933 1.00 70.88 96 SER A C 1
ATOM 802 O O . SER A 1 96 ? 1.992 14.728 -6.895 1.00 70.88 96 SER A O 1
ATOM 804 N N . TYR A 1 97 ? 3.115 14.615 -4.940 1.00 72.81 97 TYR A N 1
ATOM 805 C CA . TYR A 1 97 ? 3.118 13.161 -4.772 1.00 72.81 97 TYR A CA 1
ATOM 806 C C . TYR A 1 97 ? 2.152 12.699 -3.679 1.00 72.81 97 TYR A C 1
ATOM 808 O O . TYR A 1 97 ? 2.043 11.500 -3.445 1.00 72.81 97 TYR A O 1
ATOM 816 N N . LEU A 1 98 ? 1.464 13.621 -3.005 1.00 76.56 98 LEU A N 1
ATOM 817 C CA . LEU A 1 98 ? 0.453 13.317 -2.001 1.00 76.56 98 LEU A CA 1
ATOM 818 C C . LEU A 1 98 ? -0.933 13.491 -2.619 1.00 76.56 98 LEU A C 1
ATOM 820 O O . LEU A 1 98 ? -1.207 14.506 -3.256 1.00 76.56 98 LEU A O 1
ATOM 824 N N . ASP A 1 99 ? -1.809 12.505 -2.432 1.00 73.75 99 ASP A N 1
ATOM 825 C CA . ASP A 1 99 ? -3.231 12.699 -2.706 1.00 73.75 99 ASP A CA 1
ATOM 826 C C . ASP A 1 99 ? -3.871 13.559 -1.597 1.00 73.75 99 ASP A C 1
ATOM 828 O O . ASP A 1 99 ? -3.377 13.623 -0.471 1.00 73.75 99 ASP A O 1
ATOM 832 N N . THR A 1 100 ? -5.019 14.178 -1.884 1.00 67.69 100 THR A N 1
ATOM 833 C CA . THR A 1 100 ? -5.799 15.011 -0.944 1.00 67.69 100 THR A CA 1
ATOM 834 C C . THR A 1 100 ? -6.121 14.262 0.359 1.00 67.69 100 THR A C 1
ATOM 836 O O . THR A 1 100 ? -6.311 14.871 1.410 1.00 67.69 100 THR A O 1
ATOM 839 N N . SER A 1 101 ? -6.160 12.927 0.307 1.00 63.34 101 SER A N 1
ATOM 840 C CA . SER A 1 101 ? -6.393 12.038 1.449 1.00 63.34 101 SER A CA 1
ATOM 841 C C . SER A 1 101 ? -5.157 11.736 2.314 1.00 63.34 101 SER A C 1
ATOM 843 O O . SER A 1 101 ? -5.300 11.104 3.357 1.00 63.34 101 SER A O 1
ATOM 845 N N . ALA A 1 102 ? -3.944 12.117 1.898 1.00 66.12 102 ALA A N 1
ATOM 846 C CA . ALA A 1 102 ? -2.692 11.787 2.584 1.00 66.12 102 ALA A CA 1
ATOM 847 C C . ALA A 1 102 ? -2.014 13.058 3.143 1.00 66.12 102 ALA A C 1
ATOM 849 O O . ALA A 1 102 ? -1.262 13.721 2.429 1.00 66.12 102 ALA A O 1
ATOM 850 N N . PRO A 1 103 ? -2.256 13.436 4.414 1.00 67.88 103 PRO A N 1
ATOM 851 C CA . PRO A 1 103 ? -1.589 14.590 5.010 1.00 67.88 103 PRO A CA 1
ATOM 852 C C . PRO A 1 103 ? -0.116 14.290 5.313 1.00 67.88 103 PRO A C 1
ATOM 854 O O . PRO A 1 103 ? 0.226 13.186 5.741 1.00 67.88 103 PRO A O 1
ATOM 857 N N . LEU A 1 104 ? 0.751 15.297 5.162 1.00 69.44 104 LEU A N 1
ATOM 858 C CA . LEU A 1 104 ? 2.154 15.189 5.558 1.00 69.44 104 LEU A CA 1
ATOM 859 C C . LEU A 1 104 ? 2.257 15.098 7.088 1.00 69.44 104 LEU A C 1
ATOM 861 O O . LEU A 1 104 ? 1.951 16.043 7.813 1.00 69.44 104 LEU A O 1
ATOM 865 N N . ASN A 1 105 ? 2.676 13.938 7.573 1.00 79.38 105 ASN A N 1
ATOM 866 C CA . ASN A 1 105 ? 2.831 13.590 8.980 1.00 79.38 105 ASN A CA 1
ATOM 867 C C . ASN A 1 105 ? 4.077 12.696 9.152 1.00 79.38 105 ASN A C 1
ATOM 869 O O . ASN A 1 105 ? 4.795 12.414 8.188 1.00 79.38 105 ASN A O 1
ATOM 873 N N . GLU A 1 106 ? 4.361 12.253 10.380 1.00 79.50 106 GLU A N 1
ATOM 874 C CA . GLU A 1 106 ? 5.493 11.352 10.658 1.00 79.50 106 GLU A CA 1
ATOM 875 C C . GLU A 1 106 ? 5.392 10.044 9.853 1.00 79.50 106 GLU A C 1
ATOM 877 O O . GLU A 1 106 ? 6.387 9.540 9.334 1.00 79.50 106 GLU A O 1
ATOM 882 N N . GLU A 1 107 ? 4.178 9.509 9.712 1.00 81.25 107 GLU A N 1
ATOM 883 C CA . GLU A 1 107 ? 3.927 8.227 9.051 1.00 81.25 107 GLU A CA 1
ATOM 884 C C . GLU A 1 107 ? 4.160 8.301 7.539 1.00 81.25 107 GLU A C 1
ATOM 886 O O . GLU A 1 107 ? 4.881 7.475 6.981 1.00 81.25 107 GLU A O 1
ATOM 891 N N . THR A 1 108 ? 3.630 9.329 6.876 1.00 78.56 108 THR A N 1
ATOM 892 C CA . THR A 1 108 ? 3.855 9.567 5.444 1.00 78.56 108 THR A CA 1
ATOM 893 C C . THR A 1 108 ? 5.307 9.938 5.163 1.00 78.56 108 THR A C 1
ATOM 895 O O . THR A 1 108 ? 5.860 9.499 4.160 1.00 78.56 108 THR A O 1
ATOM 898 N N . SER A 1 109 ? 5.978 10.652 6.071 1.00 79.31 109 SER A N 1
ATOM 899 C CA . SER A 1 109 ? 7.428 10.888 5.980 1.00 79.31 109 SER A CA 1
ATOM 900 C C . SER A 1 109 ? 8.219 9.578 6.023 1.00 79.31 109 SER A C 1
ATOM 902 O O . SER A 1 109 ? 9.128 9.373 5.219 1.00 79.31 109 SER A O 1
ATOM 904 N N . SER A 1 110 ? 7.844 8.656 6.917 1.00 81.88 110 SER A N 1
ATOM 905 C CA . SER A 1 110 ? 8.447 7.321 6.982 1.00 81.88 110 SER A CA 1
ATOM 906 C C . SER A 1 110 ? 8.196 6.517 5.702 1.00 81.88 110 SER A C 1
ATOM 908 O O . SER A 1 110 ? 9.129 5.901 5.181 1.00 81.88 110 SER A O 1
ATOM 910 N N . ALA A 1 111 ? 6.981 6.591 5.148 1.00 84.38 111 ALA A N 1
ATOM 911 C CA . ALA A 1 111 ? 6.649 5.985 3.862 1.00 84.38 111 ALA A CA 1
ATOM 912 C C . ALA A 1 111 ? 7.538 6.528 2.731 1.00 84.38 111 ALA A C 1
ATOM 914 O O . ALA A 1 111 ? 8.111 5.752 1.970 1.00 84.38 111 ALA A O 1
ATOM 915 N N . PHE A 1 112 ? 7.748 7.846 2.655 1.00 84.12 112 PHE A N 1
ATOM 916 C CA . PHE A 1 112 ? 8.654 8.433 1.664 1.00 84.12 112 PHE A CA 1
ATOM 917 C C . PHE A 1 112 ? 10.115 8.015 1.855 1.00 84.12 112 PHE A C 1
ATOM 919 O O . PHE A 1 112 ? 10.805 7.782 0.865 1.00 84.12 112 PHE A O 1
ATOM 926 N N . CYS A 1 113 ? 10.596 7.857 3.090 1.00 82.38 113 CYS A N 1
ATOM 927 C CA . CYS A 1 113 ? 11.937 7.315 3.329 1.00 82.38 113 CYS A CA 1
ATOM 928 C C . CYS A 1 113 ? 12.093 5.892 2.768 1.00 82.38 113 CYS A C 1
ATOM 930 O O . CYS A 1 113 ? 13.099 5.607 2.119 1.00 82.38 113 CYS A O 1
ATOM 932 N N . GLN A 1 114 ? 11.097 5.024 2.964 1.00 84.12 114 GLN A N 1
ATOM 933 C CA . GLN A 1 114 ? 11.096 3.674 2.386 1.00 84.12 114 GLN A CA 1
ATOM 934 C C . GLN A 1 114 ? 11.032 3.724 0.853 1.00 84.12 114 GLN A C 1
ATOM 936 O O . GLN A 1 114 ? 11.825 3.065 0.182 1.00 84.12 114 GLN A O 1
ATOM 941 N N . LEU A 1 115 ? 10.172 4.584 0.291 1.00 86.56 115 LEU A N 1
ATOM 942 C CA . LEU A 1 115 ? 10.103 4.805 -1.157 1.00 86.56 115 LEU A CA 1
ATOM 943 C C . LEU A 1 115 ? 11.442 5.245 -1.742 1.00 86.56 115 LEU A C 1
ATOM 945 O O . LEU A 1 115 ? 11.832 4.756 -2.798 1.00 86.56 115 LEU A O 1
ATOM 949 N N . ASN A 1 116 ? 12.164 6.142 -1.073 1.00 85.50 116 ASN A N 1
ATOM 950 C CA . ASN A 1 116 ? 13.466 6.596 -1.548 1.00 85.50 116 ASN A CA 1
ATOM 951 C C . ASN A 1 116 ? 14.491 5.474 -1.615 1.00 85.50 116 ASN A C 1
ATOM 953 O O . ASN A 1 116 ? 15.264 5.432 -2.571 1.00 85.50 116 ASN A O 1
ATOM 957 N N . GLN A 1 117 ? 14.497 4.584 -0.623 1.00 84.00 117 GLN A N 1
ATOM 958 C CA . GLN A 1 117 ? 15.399 3.440 -0.593 1.00 84.00 117 GLN A CA 1
ATOM 959 C C . GLN A 1 117 ? 15.078 2.456 -1.727 1.00 84.00 117 GLN A C 1
ATOM 961 O O . GLN A 1 117 ? 15.978 2.003 -2.440 1.00 84.00 117 GLN A O 1
ATOM 966 N N . ASP A 1 118 ? 13.793 2.182 -1.957 1.00 84.56 118 ASP A N 1
ATOM 967 C CA . ASP A 1 118 ? 13.352 1.361 -3.087 1.00 84.56 118 ASP A CA 1
ATOM 968 C C . ASP A 1 118 ? 13.731 1.993 -4.428 1.00 84.56 118 ASP A C 1
ATOM 970 O O . ASP A 1 118 ? 14.225 1.316 -5.335 1.00 84.56 118 ASP A O 1
ATOM 974 N N . MET A 1 119 ? 13.531 3.305 -4.553 1.00 83.69 119 MET A N 1
ATOM 975 C CA . MET A 1 119 ? 13.878 4.058 -5.750 1.00 83.69 119 MET A CA 1
ATOM 976 C C . MET A 1 119 ? 15.381 4.059 -6.000 1.00 83.69 119 MET A C 1
ATOM 978 O O . MET A 1 119 ? 15.794 3.834 -7.133 1.00 83.69 119 MET A O 1
ATOM 982 N N . GLU A 1 120 ? 16.201 4.242 -4.969 1.00 85.25 120 GLU A N 1
ATOM 983 C CA . GLU A 1 120 ? 17.657 4.148 -5.068 1.00 85.25 120 GLU A CA 1
ATOM 984 C C . GLU A 1 120 ? 18.080 2.788 -5.633 1.00 85.25 120 GLU A C 1
ATOM 986 O O . GLU A 1 120 ? 18.810 2.730 -6.621 1.00 85.25 120 GLU A O 1
ATOM 991 N N . SER A 1 121 ? 17.531 1.695 -5.092 1.00 83.75 121 SER A N 1
ATOM 992 C CA . SER A 1 121 ? 17.786 0.344 -5.602 1.00 83.75 121 SER A CA 1
ATOM 993 C C . SER A 1 121 ? 17.391 0.198 -7.076 1.00 83.75 121 SER A C 1
ATOM 995 O O . SER A 1 121 ? 18.152 -0.353 -7.878 1.00 83.75 121 SER A O 1
ATOM 997 N N . THR A 1 122 ? 16.230 0.731 -7.472 1.00 83.44 122 THR A N 1
ATOM 998 C CA . THR A 1 122 ? 15.810 0.689 -8.880 1.00 83.44 122 THR A CA 1
ATOM 999 C C . THR A 1 122 ? 16.705 1.532 -9.787 1.00 83.44 122 THR A C 1
ATOM 1001 O O . THR A 1 122 ? 17.075 1.059 -10.858 1.00 83.44 122 THR A O 1
ATOM 1004 N N . LEU A 1 123 ? 17.118 2.730 -9.372 1.00 84.25 123 LEU A N 1
ATOM 1005 C CA . LEU A 1 123 ? 17.989 3.604 -10.160 1.00 84.25 123 LEU A CA 1
ATOM 1006 C C . LEU A 1 123 ? 19.387 3.003 -10.335 1.00 84.25 123 LEU A C 1
ATOM 1008 O O . LEU A 1 123 ? 19.907 2.999 -11.447 1.00 84.25 123 LEU A O 1
ATOM 1012 N N . LEU A 1 124 ? 19.949 2.399 -9.286 1.00 83.81 124 LEU A N 1
ATOM 1013 C CA . LEU A 1 124 ? 21.198 1.639 -9.382 1.00 83.81 124 LEU A CA 1
ATOM 1014 C C . LEU A 1 124 ? 21.072 0.499 -10.398 1.00 83.81 124 LEU A C 1
ATOM 1016 O O . LEU A 1 124 ? 21.962 0.287 -11.219 1.00 83.81 124 LEU A O 1
ATOM 1020 N N . SER A 1 125 ? 19.940 -0.214 -10.394 1.00 79.00 125 SER A N 1
ATOM 1021 C CA . SER A 1 125 ? 19.699 -1.273 -11.378 1.00 79.00 125 SER A CA 1
ATOM 1022 C C . SER A 1 125 ? 19.598 -0.732 -12.812 1.00 79.00 125 SER A C 1
ATOM 1024 O O . SER A 1 125 ? 20.072 -1.389 -13.738 1.00 79.00 125 SER A O 1
ATOM 1026 N N . VAL A 1 126 ? 19.048 0.474 -13.011 1.00 83.12 126 VAL A N 1
ATOM 1027 C CA . VAL A 1 126 ? 19.005 1.156 -14.318 1.00 83.12 126 VAL A CA 1
ATOM 1028 C C . VAL A 1 126 ? 20.421 1.458 -14.803 1.00 83.12 126 VAL A C 1
ATOM 1030 O O . VAL A 1 126 ? 20.743 1.114 -15.941 1.00 83.12 126 VAL A O 1
ATOM 1033 N N . GLU A 1 127 ? 21.248 2.053 -13.944 1.00 83.25 127 GLU A N 1
ATOM 1034 C CA . GLU A 1 127 ? 22.613 2.493 -14.255 1.00 83.25 127 GLU A CA 1
ATOM 1035 C C . GLU A 1 127 ? 23.537 1.307 -14.571 1.00 83.25 127 GLU A C 1
ATOM 1037 O O . GLU A 1 127 ? 24.172 1.268 -15.623 1.00 83.25 127 GLU A O 1
ATOM 1042 N N . ILE A 1 128 ? 23.533 0.267 -13.728 1.00 82.62 128 ILE A N 1
ATOM 1043 C CA . ILE A 1 128 ? 24.338 -0.952 -13.941 1.00 82.62 128 ILE A CA 1
ATOM 1044 C C . ILE A 1 128 ? 24.000 -1.615 -15.281 1.00 82.62 128 ILE A C 1
ATOM 1046 O O . ILE A 1 128 ? 24.867 -2.167 -15.959 1.00 82.62 128 ILE A O 1
ATOM 1050 N N . THR A 1 129 ? 22.725 -1.588 -15.664 1.00 78.88 129 THR A N 1
ATOM 1051 C CA . THR A 1 129 ? 22.234 -2.310 -16.840 1.00 78.88 129 THR A CA 1
ATOM 1052 C C . THR A 1 129 ? 22.154 -1.451 -18.101 1.00 78.88 129 THR A C 1
ATOM 1054 O O . THR A 1 129 ? 21.707 -1.936 -19.138 1.00 78.88 129 THR A O 1
ATOM 1057 N N . GLU A 1 130 ? 22.596 -0.194 -18.043 1.00 77.75 130 GLU A N 1
ATOM 1058 C CA . GLU A 1 130 ? 22.576 0.746 -19.169 1.00 77.75 130 GLU A CA 1
ATOM 1059 C C . GLU A 1 130 ? 23.512 0.323 -20.312 1.00 77.75 130 GLU A C 1
ATOM 1061 O O . GLU A 1 130 ? 23.222 0.562 -21.481 1.00 77.75 130 GLU A O 1
ATOM 1066 N N . GLN A 1 131 ? 24.600 -0.381 -19.988 1.00 75.44 131 GLN A N 1
ATOM 1067 C CA . GLN A 1 131 ? 25.579 -0.873 -20.966 1.00 75.44 131 GLN A CA 1
ATOM 1068 C C . GLN A 1 131 ? 25.206 -2.237 -21.577 1.00 75.44 131 GLN A C 1
ATOM 1070 O O . GLN A 1 131 ? 25.923 -2.750 -22.438 1.00 75.44 131 GLN A O 1
ATOM 1075 N N . ILE A 1 132 ? 24.099 -2.847 -21.143 1.00 77.69 132 ILE A N 1
ATOM 1076 C CA . ILE A 1 132 ? 23.628 -4.147 -21.635 1.00 77.69 132 ILE A CA 1
ATOM 1077 C C . ILE A 1 132 ? 22.687 -3.904 -22.817 1.00 77.69 132 ILE A C 1
ATOM 1079 O O . ILE A 1 132 ? 21.744 -3.127 -22.704 1.00 77.69 132 ILE A O 1
ATOM 1083 N N . ASN A 1 133 ? 22.921 -4.575 -23.949 1.00 78.25 133 ASN A N 1
ATOM 1084 C CA . ASN A 1 133 ? 22.108 -4.409 -25.155 1.00 78.25 133 ASN A CA 1
ATOM 1085 C C . ASN A 1 133 ? 21.403 -5.732 -25.542 1.00 78.25 133 ASN A C 1
ATOM 1087 O O . ASN A 1 133 ? 22.101 -6.706 -25.836 1.00 78.25 133 ASN A O 1
ATOM 1091 N N . PRO A 1 134 ? 20.054 -5.795 -25.573 1.00 77.38 134 PRO A N 1
ATOM 1092 C CA . PRO A 1 134 ? 19.120 -4.736 -25.190 1.00 77.38 134 PRO A CA 1
ATOM 1093 C C . PRO A 1 134 ? 19.048 -4.552 -23.664 1.00 77.38 134 PRO A C 1
ATOM 1095 O O . PRO A 1 134 ? 19.222 -5.522 -22.919 1.00 77.38 134 PRO A O 1
ATOM 1098 N N . PRO A 1 135 ? 18.754 -3.330 -23.190 1.00 80.25 135 PRO A N 1
ATOM 1099 C CA . PRO A 1 135 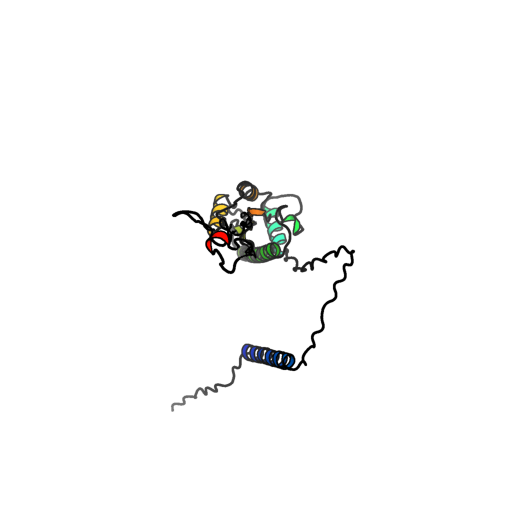? 18.662 -3.065 -21.765 1.00 80.25 135 PRO A CA 1
ATOM 1100 C C . PRO A 1 135 ? 17.488 -3.851 -21.158 1.00 80.25 135 PRO A C 1
ATOM 1102 O O . PRO A 1 135 ? 16.421 -3.954 -21.776 1.00 80.25 135 PRO A O 1
ATOM 1105 N N . PRO A 1 136 ? 17.651 -4.425 -19.953 1.00 83.50 136 PRO A N 1
ATOM 1106 C CA . PRO A 1 136 ? 16.606 -5.208 -19.315 1.00 83.50 136 PRO A CA 1
ATOM 1107 C C . PRO A 1 136 ? 15.407 -4.330 -18.956 1.00 83.50 136 PRO A C 1
ATOM 1109 O O . PRO A 1 136 ? 15.543 -3.158 -18.590 1.00 83.50 136 PRO A O 1
ATOM 1112 N N . LYS A 1 137 ? 14.221 -4.934 -19.057 1.00 87.69 137 LYS A N 1
ATOM 1113 C CA . LYS A 1 137 ? 12.943 -4.305 -18.718 1.00 87.69 137 LYS A CA 1
ATOM 1114 C C . LYS A 1 137 ? 12.787 -4.223 -17.204 1.00 87.69 137 LYS A C 1
ATOM 1116 O O . LYS A 1 137 ? 13.084 -5.192 -16.506 1.00 87.69 137 LYS A O 1
ATOM 1121 N N . ILE A 1 138 ? 12.268 -3.104 -16.711 1.00 86.12 138 ILE A N 1
ATOM 1122 C CA . ILE A 1 138 ? 12.028 -2.888 -15.283 1.00 86.12 138 ILE A CA 1
ATOM 1123 C C . ILE A 1 138 ? 10.521 -2.827 -15.061 1.00 86.12 138 ILE A C 1
ATOM 1125 O O . ILE A 1 138 ? 9.832 -1.954 -15.589 1.00 86.12 138 ILE A O 1
ATOM 1129 N N . PHE A 1 139 ? 10.008 -3.791 -14.304 1.00 89.19 139 PHE A N 1
ATOM 1130 C CA . PHE A 1 139 ? 8.585 -3.910 -14.005 1.00 89.19 139 PHE A CA 1
ATOM 1131 C C . PHE A 1 139 ? 8.131 -2.848 -13.003 1.00 89.19 139 PHE A C 1
ATOM 1133 O O . PHE A 1 139 ? 8.911 -2.425 -12.146 1.00 89.19 139 PHE A O 1
ATOM 1140 N N . GLY A 1 140 ? 6.863 -2.444 -13.107 1.00 87.19 140 GLY A N 1
ATOM 1141 C CA . GLY A 1 140 ? 6.247 -1.585 -12.104 1.00 87.19 140 GLY A CA 1
ATOM 1142 C C . GLY A 1 140 ? 6.172 -2.291 -10.749 1.00 87.19 140 GLY A C 1
ATOM 1143 O O . GLY A 1 140 ? 6.058 -3.516 -10.682 1.00 87.19 140 GLY A O 1
ATOM 1144 N N . LYS A 1 141 ? 6.252 -1.518 -9.668 1.00 89.88 141 LYS A N 1
ATOM 1145 C CA . LYS A 1 141 ? 6.190 -2.033 -8.295 1.00 89.88 141 LYS A CA 1
ATOM 1146 C C . LYS A 1 141 ? 5.099 -1.319 -7.511 1.00 89.88 141 LYS A C 1
ATOM 1148 O O . LYS A 1 141 ? 4.897 -0.118 -7.682 1.00 89.88 141 LYS A O 1
ATOM 1153 N N . VAL A 1 142 ? 4.425 -2.062 -6.639 1.00 91.31 142 VAL A N 1
ATOM 1154 C CA . VAL A 1 142 ? 3.445 -1.531 -5.686 1.00 91.31 142 VAL A CA 1
ATOM 1155 C C . VAL A 1 142 ? 4.079 -1.528 -4.312 1.00 91.31 142 VAL A C 1
ATOM 1157 O O . VAL A 1 142 ? 4.537 -2.569 -3.853 1.00 91.31 142 VAL A O 1
ATOM 1160 N N . ASN A 1 143 ? 4.063 -0.373 -3.663 1.00 91.38 143 ASN A N 1
ATOM 1161 C CA . ASN A 1 143 ? 4.480 -0.221 -2.281 1.00 91.38 143 ASN A CA 1
ATOM 1162 C C . ASN A 1 143 ? 3.266 0.120 -1.428 1.00 91.38 143 ASN A C 1
ATOM 1164 O O . ASN A 1 143 ? 2.506 1.028 -1.769 1.00 91.38 143 ASN A O 1
ATOM 1168 N N . ILE A 1 144 ? 3.081 -0.624 -0.339 1.00 91.75 144 ILE A N 1
ATOM 1169 C CA . ILE A 1 144 ? 1.977 -0.443 0.603 1.00 91.75 144 ILE A CA 1
ATOM 1170 C C . ILE A 1 144 ? 2.553 -0.041 1.949 1.00 91.75 144 ILE A C 1
ATOM 1172 O O . ILE A 1 144 ? 3.457 -0.689 2.471 1.00 91.75 144 ILE A O 1
ATOM 1176 N N . PHE A 1 145 ? 1.987 1.015 2.516 1.00 90.50 145 PHE A N 1
ATOM 1177 C CA . PHE A 1 145 ? 2.355 1.547 3.816 1.00 90.50 145 PHE A CA 1
ATOM 1178 C C . PHE A 1 145 ? 1.151 1.458 4.735 1.00 90.50 145 PHE A C 1
ATOM 1180 O O . PHE A 1 145 ? 0.057 1.883 4.370 1.00 90.50 145 PHE A O 1
ATOM 1187 N N . ILE A 1 146 ? 1.351 0.916 5.929 1.00 90.25 146 ILE A N 1
ATOM 1188 C CA . ILE A 1 146 ? 0.306 0.782 6.943 1.00 90.25 146 ILE A CA 1
ATOM 1189 C C . ILE A 1 146 ? 0.639 1.744 8.081 1.00 90.25 146 ILE A C 1
ATOM 1191 O O . ILE A 1 146 ? 1.801 1.855 8.477 1.00 90.25 146 ILE A O 1
ATOM 1195 N N . SER A 1 147 ? -0.369 2.455 8.589 1.00 89.44 147 SER A N 1
ATOM 1196 C CA . SER A 1 147 ? -0.210 3.327 9.756 1.00 89.44 147 SER A CA 1
ATOM 1197 C C . SER A 1 147 ? 0.202 2.534 10.997 1.00 89.44 147 SER A C 1
ATOM 1199 O O . SER A 1 147 ? -0.056 1.331 11.096 1.00 89.44 147 SER A O 1
ATOM 1201 N N . LYS A 1 148 ? 0.810 3.200 11.986 1.00 86.44 148 LYS A N 1
ATOM 1202 C CA . LYS A 1 148 ? 1.213 2.539 13.243 1.00 86.44 148 LYS A CA 1
ATOM 1203 C C . LYS A 1 148 ? 0.013 1.898 13.949 1.00 86.44 148 LYS A C 1
ATOM 1205 O O . LYS A 1 148 ? 0.133 0.806 14.500 1.00 86.44 148 LYS A O 1
ATOM 1210 N N . ASP A 1 149 ? -1.147 2.544 13.851 1.00 85.44 149 ASP A N 1
ATOM 1211 C CA . ASP A 1 149 ? -2.406 2.089 14.445 1.00 85.44 149 ASP A CA 1
ATOM 1212 C C . ASP A 1 149 ? -3.109 0.984 13.632 1.00 85.44 149 ASP A C 1
ATOM 1214 O O . ASP A 1 149 ? -4.164 0.503 14.040 1.00 85.44 149 ASP A O 1
ATOM 1218 N N . GLN A 1 150 ? -2.567 0.586 12.471 1.00 85.94 150 GLN A N 1
ATOM 1219 C CA . GLN A 1 150 ? -3.153 -0.400 11.544 1.00 85.94 150 GLN A CA 1
ATOM 1220 C C . GLN A 1 150 ? -4.578 -0.056 11.077 1.00 85.94 150 GLN A C 1
ATOM 1222 O O . GLN A 1 150 ? -5.346 -0.912 10.637 1.00 85.94 150 GLN A O 1
ATOM 1227 N N . THR A 1 151 ? -4.944 1.220 11.160 1.00 87.25 151 THR A N 1
ATOM 1228 C CA . THR A 1 151 ? -6.261 1.733 10.776 1.00 87.25 151 THR A CA 1
ATOM 1229 C C . THR A 1 151 ? -6.267 2.336 9.382 1.00 87.25 151 THR A C 1
ATOM 1231 O O . THR A 1 151 ? -7.338 2.530 8.821 1.00 87.25 151 THR A O 1
ATOM 1234 N N . ILE A 1 152 ? -5.117 2.670 8.805 1.00 89.44 152 ILE A N 1
ATOM 1235 C CA . ILE A 1 152 ? -5.031 3.303 7.489 1.00 89.44 152 ILE A CA 1
ATOM 1236 C C . ILE A 1 152 ? -3.964 2.582 6.676 1.00 89.44 152 ILE A C 1
ATOM 1238 O O . ILE A 1 152 ? -2.902 2.248 7.200 1.00 89.44 152 ILE A O 1
ATOM 1242 N N . ALA A 1 153 ? -4.250 2.360 5.393 1.00 91.12 153 ALA A N 1
ATOM 1243 C CA . ALA A 1 153 ? -3.255 1.910 4.434 1.00 91.12 153 ALA A CA 1
ATOM 1244 C C . ALA A 1 153 ? -3.161 2.885 3.258 1.00 91.12 153 ALA A C 1
ATOM 1246 O O . ALA A 1 153 ? -4.178 3.346 2.724 1.00 91.12 153 ALA A O 1
ATOM 1247 N N . TRP A 1 154 ? -1.930 3.148 2.835 1.00 92.00 154 TRP A N 1
ATOM 1248 C CA . TRP A 1 154 ? -1.590 3.914 1.645 1.00 92.00 154 TRP A CA 1
ATOM 1249 C C . TRP A 1 154 ? -0.912 3.012 0.622 1.00 92.00 154 TRP A C 1
ATOM 1251 O O . TRP A 1 154 ? -0.160 2.113 0.994 1.00 92.00 154 TRP A O 1
ATOM 1261 N N . ALA A 1 155 ? -1.135 3.278 -0.663 1.00 91.38 155 ALA A N 1
ATOM 1262 C CA . ALA A 1 155 ? -0.331 2.704 -1.735 1.00 91.38 155 ALA A CA 1
ATOM 1263 C C . ALA A 1 155 ? 0.379 3.787 -2.526 1.00 91.38 155 ALA A C 1
ATOM 1265 O O . ALA A 1 155 ? -0.116 4.902 -2.704 1.00 91.38 155 ALA A O 1
ATOM 1266 N N . PHE A 1 156 ? 1.526 3.389 -3.054 1.00 90.38 156 PHE A N 1
ATOM 1267 C CA . PHE A 1 156 ? 2.296 4.132 -4.023 1.00 90.38 156 PHE A CA 1
ATOM 1268 C C . PHE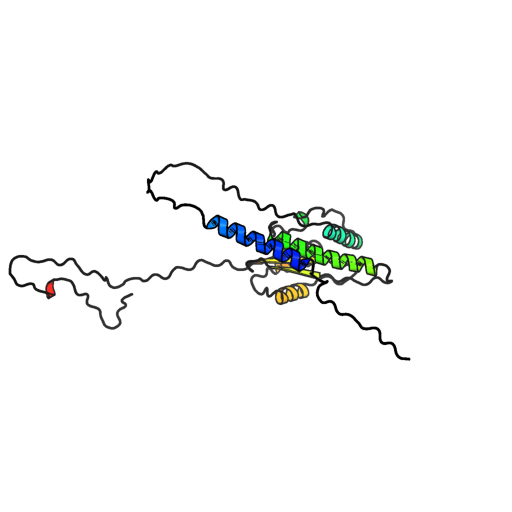 A 1 156 ? 2.739 3.184 -5.133 1.00 90.38 156 PHE A C 1
ATOM 1270 O O . PHE A 1 156 ? 3.268 2.104 -4.867 1.00 90.38 156 PHE A O 1
ATOM 1277 N N . ILE A 1 157 ? 2.543 3.593 -6.384 1.00 90.31 157 ILE A N 1
ATOM 1278 C CA . ILE A 1 157 ? 2.938 2.794 -7.544 1.00 90.31 157 ILE A CA 1
ATOM 1279 C C . ILE A 1 157 ? 4.150 3.426 -8.208 1.00 90.31 157 ILE A C 1
ATOM 1281 O O . ILE A 1 157 ? 4.100 4.567 -8.675 1.00 90.31 157 ILE A O 1
ATOM 1285 N N . LEU A 1 158 ? 5.224 2.643 -8.280 1.00 88.69 158 LEU A N 1
ATOM 1286 C CA . LEU A 1 158 ? 6.373 2.912 -9.127 1.00 88.69 158 LEU A CA 1
ATOM 1287 C C . LEU A 1 158 ? 6.042 2.426 -10.540 1.00 88.69 158 LEU A C 1
ATOM 1289 O O . LEU A 1 158 ? 5.837 1.222 -10.735 1.00 88.69 158 LEU A O 1
ATOM 1293 N N . PRO A 1 159 ? 5.964 3.325 -11.531 1.00 87.88 159 PRO A N 1
ATOM 1294 C CA . PRO A 1 159 ? 5.648 2.923 -12.883 1.00 87.88 159 PRO A CA 1
ATOM 1295 C C . PRO A 1 159 ? 6.815 2.136 -13.507 1.00 87.88 159 PRO A C 1
ATOM 1297 O O . PRO A 1 159 ? 7.963 2.270 -13.074 1.00 87.88 159 PRO A O 1
ATOM 1300 N N . PRO A 1 160 ? 6.541 1.305 -14.525 1.00 89.81 160 PRO A N 1
ATOM 1301 C CA . PRO A 1 160 ? 7.579 0.541 -15.207 1.00 89.81 160 PRO A CA 1
ATOM 1302 C C . PRO A 1 160 ? 8.523 1.450 -16.000 1.00 89.81 160 PRO A C 1
ATOM 1304 O O . PRO A 1 160 ? 8.109 2.497 -16.499 1.00 89.81 160 PRO A O 1
ATOM 1307 N N . LEU A 1 161 ? 9.762 0.992 -16.187 1.00 85.94 161 LEU A N 1
ATOM 1308 C CA . LEU A 1 161 ? 10.759 1.626 -17.056 1.00 85.94 161 LEU A CA 1
ATOM 1309 C C . LEU A 1 161 ? 11.179 0.660 -18.173 1.00 85.94 161 LEU A C 1
ATOM 1311 O O . LEU A 1 161 ? 11.106 -0.566 -18.019 1.00 85.94 161 LEU A O 1
ATOM 1315 N N . ARG A 1 162 ? 11.646 1.198 -19.304 1.00 83.56 162 ARG A N 1
ATOM 1316 C CA . ARG A 1 162 ? 12.164 0.440 -20.458 1.00 83.56 162 ARG A CA 1
ATOM 1317 C C . ARG A 1 162 ? 11.151 -0.554 -21.038 1.00 83.56 162 ARG A C 1
ATOM 1319 O O . ARG A 1 162 ? 11.496 -1.663 -21.446 1.00 83.56 162 ARG A O 1
ATOM 1326 N N . GLY A 1 163 ? 9.872 -0.177 -21.047 1.00 79.50 163 GLY A N 1
ATOM 1327 C CA . GLY A 1 163 ? 8.792 -1.022 -21.570 1.00 79.50 163 GLY A CA 1
ATOM 1328 C C . GLY A 1 163 ? 8.480 -2.256 -20.714 1.00 79.50 163 GLY A C 1
ATOM 1329 O O . GLY A 1 163 ? 8.013 -3.268 -21.246 1.00 79.50 163 GLY A O 1
ATOM 1330 N N . GLY A 1 164 ? 8.763 -2.200 -19.408 1.00 83.44 164 GLY A N 1
ATOM 1331 C CA . GLY A 1 164 ? 8.256 -3.173 -18.443 1.00 83.44 164 GLY A CA 1
ATOM 1332 C C . GLY A 1 164 ? 6.729 -3.145 -18.319 1.00 83.44 164 GLY A C 1
ATOM 1333 O O . GLY A 1 164 ? 6.060 -2.194 -18.728 1.00 83.44 164 GLY A O 1
ATOM 1334 N N . THR A 1 165 ? 6.167 -4.214 -17.759 1.00 86.88 165 THR A N 1
ATOM 1335 C CA . THR A 1 165 ? 4.720 -4.340 -17.546 1.00 86.88 165 THR A CA 1
ATOM 1336 C C . THR A 1 165 ? 4.254 -3.377 -16.452 1.00 86.88 165 THR A C 1
ATOM 1338 O O . THR A 1 165 ? 4.889 -3.284 -15.398 1.00 86.88 165 THR A O 1
ATOM 1341 N N . SER A 1 166 ? 3.155 -2.663 -16.711 1.00 87.31 166 SER A N 1
ATOM 1342 C CA . SER A 1 166 ? 2.499 -1.819 -15.707 1.00 87.31 166 SER A CA 1
ATOM 1343 C C . SER A 1 166 ? 1.823 -2.674 -14.645 1.00 87.31 166 SER A C 1
ATOM 1345 O O . SER A 1 166 ? 1.389 -3.788 -14.930 1.00 87.31 166 SER A O 1
ATOM 1347 N N . VAL A 1 167 ? 1.707 -2.125 -13.441 1.00 88.12 167 VAL A N 1
ATOM 1348 C CA . VAL A 1 167 ? 0.950 -2.741 -12.352 1.00 88.12 167 VAL A CA 1
ATOM 1349 C C . VAL A 1 167 ? -0.520 -2.852 -12.757 1.00 88.12 167 VAL A C 1
ATOM 1351 O O . VAL A 1 167 ? -1.116 -1.860 -13.181 1.00 88.12 167 VAL A O 1
ATOM 1354 N N . ALA A 1 168 ? -1.096 -4.045 -12.612 1.00 90.19 168 ALA A N 1
ATOM 1355 C CA . ALA A 1 168 ? -2.528 -4.272 -12.772 1.00 90.19 168 ALA A CA 1
ATOM 1356 C C . ALA A 1 168 ? -3.252 -4.255 -11.416 1.00 90.19 168 ALA A C 1
ATOM 1358 O O . ALA A 1 168 ? -2.641 -4.432 -10.362 1.00 90.19 168 ALA A O 1
ATOM 1359 N N . GLU A 1 169 ? -4.581 -4.131 -11.439 1.00 89.50 169 GLU A N 1
ATOM 1360 C CA . GLU A 1 169 ? -5.413 -4.205 -10.228 1.00 89.50 169 GLU A CA 1
ATOM 1361 C C . GLU A 1 169 ? -5.141 -5.486 -9.419 1.00 89.50 169 GLU A C 1
ATOM 1363 O O . GLU A 1 169 ? -5.013 -5.444 -8.196 1.00 89.50 169 GLU A O 1
ATOM 1368 N N . ALA A 1 170 ? -4.968 -6.619 -10.105 1.00 90.50 170 ALA A N 1
ATOM 1369 C CA . ALA A 1 170 ? -4.675 -7.902 -9.474 1.00 90.50 170 ALA A CA 1
ATOM 1370 C C . ALA A 1 170 ? -3.353 -7.901 -8.685 1.00 90.50 170 ALA A C 1
ATOM 1372 O O . ALA A 1 170 ? -3.245 -8.600 -7.680 1.00 90.50 170 ALA A O 1
ATOM 1373 N N . ASP A 1 171 ? -2.355 -7.123 -9.112 1.00 90.81 171 ASP A N 1
ATOM 1374 C CA . ASP A 1 171 ? -1.073 -7.018 -8.411 1.00 90.81 171 ASP A CA 1
ATOM 1375 C C . ASP A 1 171 ? -1.211 -6.164 -7.145 1.00 90.81 171 ASP A C 1
ATOM 1377 O O . ASP A 1 171 ? -0.638 -6.500 -6.111 1.00 90.81 171 ASP A O 1
ATOM 1381 N N . ILE A 1 172 ? -2.042 -5.116 -7.191 1.00 90.88 172 ILE A N 1
ATOM 1382 C CA . ILE A 1 172 ? -2.371 -4.292 -6.018 1.00 90.88 172 ILE A CA 1
ATOM 1383 C C . ILE A 1 172 ? -3.163 -5.114 -4.998 1.00 90.88 172 ILE A C 1
ATOM 1385 O O . ILE A 1 172 ? -2.864 -5.070 -3.808 1.00 90.88 172 ILE A O 1
ATOM 1389 N N . GLN A 1 173 ? -4.143 -5.901 -5.452 1.00 91.00 173 GLN A N 1
ATOM 1390 C CA . GLN A 1 173 ? -4.921 -6.783 -4.578 1.00 91.00 173 GLN A CA 1
ATOM 1391 C C . GLN A 1 173 ? -4.042 -7.849 -3.911 1.00 91.00 173 GLN A C 1
ATOM 1393 O O . GLN A 1 173 ? -4.198 -8.107 -2.720 1.00 91.00 173 GLN A O 1
ATOM 1398 N N . LYS A 1 174 ? -3.090 -8.440 -4.644 1.00 92.62 174 LYS A N 1
ATOM 1399 C CA . LYS A 1 174 ? -2.107 -9.367 -4.060 1.00 92.62 174 LYS A CA 1
ATOM 1400 C C . LYS A 1 174 ? -1.230 -8.676 -3.025 1.00 92.62 174 LYS A C 1
ATOM 1402 O O . LYS A 1 174 ? -1.125 -9.175 -1.915 1.00 92.62 174 LYS A O 1
ATOM 1407 N N . ALA A 1 175 ? -0.686 -7.504 -3.351 1.00 92.38 175 ALA A N 1
ATOM 1408 C CA . ALA A 1 175 ? 0.127 -6.741 -2.412 1.00 92.38 175 ALA A CA 1
ATOM 1409 C C . ALA A 1 175 ? -0.665 -6.384 -1.137 1.00 92.38 175 ALA A C 1
ATOM 1411 O O . ALA A 1 175 ? -0.133 -6.484 -0.036 1.00 92.38 175 ALA A O 1
ATOM 1412 N N . LEU A 1 176 ? -1.948 -6.021 -1.264 1.00 91.94 176 LEU A N 1
ATOM 1413 C CA . LEU A 1 176 ? -2.844 -5.760 -0.130 1.00 91.94 176 LEU A CA 1
ATOM 1414 C C . LEU A 1 176 ? -3.029 -6.998 0.754 1.00 91.94 176 LEU A C 1
ATOM 1416 O O . LEU A 1 176 ? -2.967 -6.888 1.979 1.00 91.94 176 LEU A O 1
ATOM 1420 N N . LEU A 1 177 ? -3.224 -8.169 0.144 1.00 92.00 177 LEU A N 1
ATOM 1421 C CA . LEU A 1 177 ? -3.341 -9.439 0.861 1.00 92.0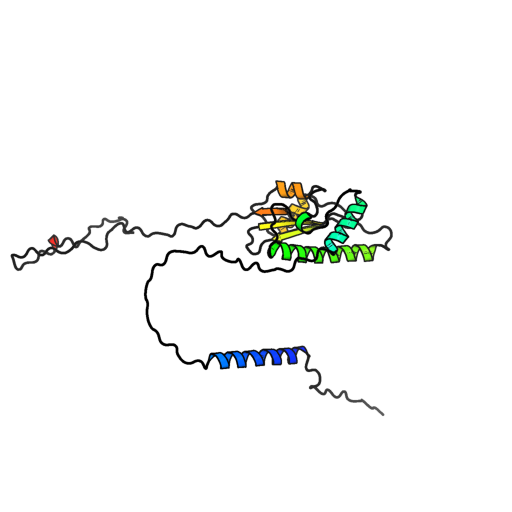0 177 LEU A CA 1
ATOM 1422 C C . LEU A 1 177 ? -2.038 -9.817 1.575 1.00 92.00 177 LEU A C 1
ATOM 1424 O O . LEU A 1 177 ? -2.089 -10.214 2.739 1.00 92.00 177 LEU A O 1
ATOM 1428 N N . ASP A 1 178 ? -0.894 -9.643 0.912 1.00 93.19 178 ASP A N 1
ATOM 1429 C CA . ASP A 1 178 ? 0.437 -9.885 1.484 1.00 93.19 178 ASP A CA 1
ATOM 1430 C C . ASP A 1 178 ? 0.725 -8.931 2.656 1.00 93.19 178 ASP A C 1
ATOM 1432 O O . ASP A 1 178 ? 1.350 -9.312 3.643 1.00 93.19 178 ASP A O 1
ATOM 1436 N N . ALA A 1 179 ? 0.201 -7.705 2.584 1.00 89.12 179 ALA A N 1
ATOM 1437 C CA . ALA A 1 179 ? 0.238 -6.713 3.654 1.00 89.12 179 ALA A CA 1
ATOM 1438 C C . ALA A 1 179 ? -0.858 -6.922 4.727 1.00 89.12 179 ALA A C 1
ATOM 1440 O O . ALA A 1 179 ? -1.006 -6.097 5.627 1.00 89.12 179 ALA A O 1
ATOM 1441 N N . HIS A 1 180 ? -1.638 -8.008 4.650 1.00 90.44 180 HIS A N 1
ATOM 1442 C CA . HIS A 1 180 ? -2.752 -8.341 5.550 1.00 90.44 180 HIS A CA 1
ATOM 1443 C C . HIS A 1 180 ? -3.891 -7.304 5.616 1.00 90.44 180 HIS A C 1
ATOM 1445 O O . HIS A 1 180 ? -4.714 -7.321 6.536 1.00 90.44 180 HIS A O 1
ATOM 1451 N N . VAL A 1 181 ? -4.012 -6.442 4.607 1.00 90.06 181 VAL A N 1
ATOM 1452 C CA . VAL A 1 181 ? -5.105 -5.474 4.484 1.00 90.06 181 VAL A CA 1
ATOM 1453 C C . VAL A 1 181 ? -6.295 -6.159 3.813 1.00 90.06 181 VAL A C 1
ATOM 1455 O O . VAL A 1 181 ? -6.330 -6.345 2.601 1.00 90.06 181 VAL A O 1
ATOM 1458 N N . THR A 1 182 ? -7.286 -6.551 4.613 1.00 87.88 182 THR A N 1
ATOM 1459 C CA . THR A 1 182 ? -8.468 -7.308 4.144 1.00 87.88 182 THR A CA 1
ATOM 1460 C C . THR A 1 182 ? -9.784 -6.544 4.276 1.00 87.88 182 THR A C 1
ATOM 1462 O O . THR A 1 182 ? -10.782 -6.922 3.664 1.00 87.88 182 THR A O 1
ATOM 1465 N N . PHE A 1 183 ? -9.808 -5.466 5.062 1.00 87.69 183 PHE A N 1
ATOM 1466 C CA . PHE A 1 183 ? -11.021 -4.723 5.390 1.00 87.69 183 PHE A CA 1
ATOM 1467 C C . PHE A 1 183 ? -10.880 -3.233 5.071 1.00 87.69 183 PHE A C 1
ATOM 1469 O O . PHE A 1 183 ? -9.806 -2.655 5.217 1.00 87.69 183 PHE A O 1
ATOM 1476 N N . GLY A 1 184 ? -11.993 -2.603 4.678 1.00 87.50 184 GLY A N 1
ATOM 1477 C CA . GLY A 1 184 ? -12.060 -1.156 4.466 1.00 87.50 184 GLY A CA 1
ATOM 1478 C C . GLY A 1 184 ? -11.337 -0.662 3.212 1.00 87.50 184 GLY A C 1
ATOM 1479 O O . GLY A 1 184 ? -10.935 0.496 3.186 1.00 87.50 184 GLY A O 1
ATOM 1480 N N . ILE A 1 185 ? -11.151 -1.528 2.210 1.00 92.12 185 ILE A N 1
ATOM 1481 C CA . ILE A 1 185 ? -10.487 -1.208 0.939 1.00 92.12 185 ILE A CA 1
ATOM 1482 C C . ILE A 1 185 ? -11.412 -0.343 0.072 1.00 92.12 185 ILE A C 1
ATOM 1484 O O . ILE A 1 185 ? -12.561 -0.707 -0.183 1.00 92.12 185 ILE A O 1
ATOM 1488 N N . ASP A 1 186 ? -10.898 0.785 -0.411 1.00 91.12 186 ASP A N 1
ATOM 1489 C CA . ASP A 1 186 ? -11.548 1.631 -1.407 1.00 91.12 186 ASP A CA 1
ATOM 1490 C C . ASP A 1 186 ? -11.162 1.166 -2.819 1.00 91.12 186 ASP A C 1
ATOM 1492 O O . ASP A 1 186 ? -10.111 1.514 -3.363 1.00 91.12 186 ASP A O 1
ATOM 1496 N N . HIS A 1 187 ? -12.044 0.379 -3.437 1.00 89.75 187 HIS A N 1
ATOM 1497 C CA . HIS A 1 187 ? -11.860 -0.111 -4.804 1.00 89.75 187 HIS A CA 1
ATOM 1498 C C . HIS A 1 187 ? -11.754 1.016 -5.842 1.00 89.75 187 HIS A C 1
ATOM 1500 O O . HIS A 1 187 ? -11.070 0.846 -6.849 1.00 89.75 187 HIS A O 1
ATOM 1506 N N . GLN A 1 188 ? -12.380 2.176 -5.614 1.00 89.62 188 GLN A N 1
ATOM 1507 C CA . GLN A 1 188 ? -12.250 3.306 -6.535 1.00 89.62 188 GLN A CA 1
ATOM 1508 C C . GLN A 1 188 ? -10.852 3.918 -6.452 1.00 89.62 188 GLN A C 1
ATOM 1510 O O . GLN A 1 188 ? -10.281 4.263 -7.483 1.00 89.62 188 GLN A O 1
ATOM 1515 N N . ALA A 1 189 ? -10.279 4.019 -5.250 1.00 87.50 189 ALA A N 1
ATOM 1516 C CA . ALA A 1 189 ? -8.900 4.467 -5.072 1.00 87.50 189 ALA A CA 1
ATOM 1517 C C . ALA A 1 189 ? -7.896 3.507 -5.729 1.00 87.50 189 ALA A C 1
ATOM 1519 O O . ALA A 1 189 ? -6.961 3.957 -6.390 1.00 87.50 189 ALA A O 1
ATOM 1520 N N . VAL A 1 190 ? -8.124 2.193 -5.613 1.00 89.81 190 VAL A N 1
ATOM 1521 C CA . VAL A 1 190 ? -7.304 1.171 -6.286 1.00 89.81 190 VAL A CA 1
ATOM 1522 C C . VAL A 1 190 ? -7.376 1.315 -7.809 1.00 89.81 190 VAL A C 1
ATOM 1524 O O . VAL A 1 190 ? -6.338 1.290 -8.468 1.00 89.81 190 VAL A O 1
ATOM 1527 N N . LEU A 1 191 ? -8.571 1.518 -8.373 1.00 88.94 191 LEU A N 1
ATOM 1528 C CA . LEU A 1 191 ? -8.736 1.738 -9.812 1.00 88.94 191 LEU A CA 1
ATOM 1529 C C . LEU A 1 191 ? -8.036 3.021 -10.270 1.00 88.94 191 LEU A C 1
ATOM 1531 O O . LEU A 1 191 ? -7.267 2.970 -11.228 1.00 88.94 191 LEU A O 1
ATOM 1535 N N . ARG A 1 192 ? -8.214 4.138 -9.549 1.00 86.75 192 ARG A N 1
ATOM 1536 C CA . ARG A 1 192 ? -7.519 5.400 -9.852 1.00 86.75 192 ARG A CA 1
ATOM 1537 C C . ARG A 1 192 ? -6.006 5.209 -9.886 1.00 86.75 192 ARG A C 1
ATOM 1539 O O . ARG A 1 192 ? -5.366 5.641 -10.830 1.00 86.75 192 ARG A O 1
ATOM 1546 N N . LEU A 1 193 ? -5.431 4.493 -8.920 1.00 86.12 193 LEU A N 1
ATOM 1547 C CA . LEU A 1 193 ? -3.988 4.230 -8.873 1.00 86.12 193 LEU A CA 1
ATOM 1548 C C . LEU A 1 193 ? -3.443 3.502 -10.115 1.00 86.12 193 LEU A C 1
ATOM 1550 O O . LEU A 1 193 ? -2.280 3.700 -10.465 1.00 86.12 193 LEU A O 1
ATOM 1554 N N . THR A 1 194 ? -4.254 2.680 -10.790 1.00 85.69 194 THR A N 1
ATOM 1555 C CA . THR A 1 194 ? -3.832 2.002 -12.031 1.00 85.69 194 THR A CA 1
ATOM 1556 C C . THR A 1 194 ? -3.761 2.934 -13.243 1.00 85.69 194 THR A C 1
ATOM 1558 O O . THR A 1 194 ? -3.144 2.583 -14.252 1.00 85.69 194 THR A O 1
ATOM 1561 N N . GLU A 1 195 ? -4.349 4.130 -13.160 1.00 85.19 195 GLU A N 1
ATOM 1562 C CA . GLU A 1 195 ? -4.289 5.124 -14.225 1.00 85.19 195 GLU A CA 1
ATOM 1563 C C . GLU A 1 195 ? -2.886 5.753 -14.312 1.00 85.19 195 GLU A C 1
ATOM 1565 O O . GLU A 1 195 ? -2.253 6.053 -13.294 1.00 85.19 195 GLU A O 1
ATOM 1570 N N . PRO A 1 196 ? -2.372 6.016 -15.528 1.00 76.38 196 PRO A N 1
ATOM 1571 C CA . PRO A 1 196 ? -1.038 6.588 -15.708 1.00 76.38 196 PRO A CA 1
ATOM 1572 C C . PRO A 1 196 ? -0.907 8.002 -15.122 1.00 76.38 196 PRO A C 1
ATOM 1574 O O . PRO A 1 196 ? 0.204 8.432 -14.828 1.00 76.38 196 PRO A O 1
ATOM 1577 N N . GLU A 1 197 ? -2.012 8.726 -14.937 1.00 75.94 197 GLU A N 1
ATOM 1578 C CA . GLU A 1 197 ? -2.020 10.068 -14.340 1.00 75.94 197 GLU A CA 1
ATOM 1579 C C . GLU A 1 197 ? -1.835 10.030 -12.824 1.00 75.94 197 GLU A C 1
ATOM 1581 O O . GLU A 1 197 ? -1.118 10.856 -12.254 1.00 75.94 197 GLU A O 1
ATOM 1586 N N . SER A 1 198 ? -2.447 9.045 -12.171 1.00 77.31 198 SER A N 1
ATOM 1587 C CA . SER A 1 198 ? -2.397 8.876 -10.720 1.00 77.31 198 SER A CA 1
ATOM 1588 C C . SER A 1 198 ? -1.239 7.997 -10.256 1.00 77.31 198 SER A C 1
ATOM 1590 O O . SER A 1 198 ? -1.012 7.865 -9.053 1.00 77.31 198 SER A O 1
ATOM 1592 N N . CYS A 1 199 ? -0.461 7.428 -11.183 1.00 76.06 199 CYS A N 1
ATOM 1593 C CA . CYS A 1 199 ? 0.773 6.749 -10.818 1.00 76.06 199 CYS A CA 1
ATOM 1594 C C . CYS A 1 199 ? 1.729 7.723 -10.105 1.00 76.06 199 CYS A C 1
ATOM 1596 O O . CYS A 1 199 ? 1.727 8.937 -10.345 1.00 76.06 199 CYS A O 1
ATOM 1598 N N . MET A 1 200 ? 2.536 7.191 -9.186 1.00 82.25 200 MET A N 1
ATOM 1599 C CA . MET A 1 200 ? 3.385 7.977 -8.287 1.00 82.25 200 MET A CA 1
ATOM 1600 C C . MET A 1 200 ? 2.634 8.957 -7.367 1.00 82.25 200 MET A C 1
ATOM 1602 O O . MET A 1 200 ? 3.239 9.914 -6.897 1.00 82.25 200 MET A O 1
ATOM 1606 N N . LEU A 1 201 ? 1.342 8.760 -7.096 1.00 86.38 201 LEU A N 1
ATOM 1607 C CA . LEU A 1 201 ? 0.642 9.463 -6.017 1.00 86.38 201 LEU A CA 1
ATOM 1608 C C . LEU A 1 201 ? 0.476 8.532 -4.818 1.00 86.38 201 LEU A C 1
ATOM 1610 O O . LEU A 1 201 ? -0.026 7.416 -4.954 1.00 86.38 201 LEU A O 1
ATOM 1614 N N . LEU A 1 202 ? 0.873 9.000 -3.636 1.00 87.94 202 LEU A N 1
ATOM 1615 C CA . LEU A 1 202 ? 0.596 8.333 -2.374 1.00 87.94 202 LEU A CA 1
ATOM 1616 C C . LEU A 1 202 ? -0.889 8.516 -2.058 1.00 87.94 202 LEU A C 1
ATOM 1618 O O . LEU A 1 202 ? -1.327 9.590 -1.644 1.00 87.94 202 LEU A O 1
ATOM 1622 N N . THR A 1 203 ? -1.652 7.452 -2.280 1.00 88.25 203 THR A N 1
ATOM 1623 C CA . THR A 1 203 ? -3.114 7.460 -2.188 1.00 88.25 203 THR A CA 1
ATOM 1624 C C . THR A 1 203 ? -3.553 6.588 -1.027 1.00 88.25 203 THR A C 1
ATOM 1626 O O . THR A 1 203 ? -3.023 5.491 -0.831 1.00 88.25 203 THR A O 1
ATOM 1629 N N . GLN A 1 204 ? -4.530 7.053 -0.249 1.00 90.00 204 GLN A N 1
ATOM 1630 C CA . GLN A 1 204 ? -5.150 6.212 0.767 1.00 90.00 204 GLN A CA 1
ATOM 1631 C C . GLN A 1 204 ? -6.044 5.175 0.080 1.00 90.00 204 GLN A C 1
ATOM 1633 O O . GLN A 1 204 ? -6.978 5.531 -0.633 1.00 90.00 204 GLN A O 1
ATOM 1638 N N . ILE A 1 205 ? -5.769 3.894 0.313 1.00 91.06 205 ILE A N 1
ATOM 1639 C CA . ILE A 1 205 ? -6.491 2.779 -0.322 1.00 91.06 205 ILE A CA 1
ATOM 1640 C C . ILE A 1 205 ? -7.347 1.996 0.657 1.00 91.06 205 ILE A C 1
ATOM 1642 O O . ILE A 1 205 ? -8.226 1.258 0.227 1.00 91.06 205 ILE A O 1
ATOM 1646 N N . ALA A 1 206 ? -7.088 2.114 1.959 1.00 90.12 206 ALA A N 1
ATOM 1647 C CA . ALA A 1 206 ? -7.920 1.477 2.960 1.00 90.12 206 ALA A CA 1
ATOM 1648 C C . ALA A 1 206 ? -8.084 2.349 4.202 1.00 90.12 206 ALA A C 1
ATOM 1650 O O . ALA A 1 206 ? -7.170 3.073 4.618 1.00 90.12 206 ALA A O 1
ATOM 1651 N N . LYS A 1 207 ? -9.269 2.259 4.806 1.00 90.44 207 LYS A N 1
ATOM 1652 C CA . LYS A 1 207 ? -9.581 2.872 6.094 1.00 90.44 207 LYS A CA 1
ATOM 1653 C C . LYS A 1 207 ? -10.343 1.888 6.975 1.00 90.44 207 LYS A C 1
ATOM 1655 O O . LYS A 1 207 ? -11.447 1.451 6.659 1.00 90.44 207 LYS A O 1
ATOM 1660 N N . GLY A 1 208 ? -9.747 1.576 8.112 1.00 86.62 208 GLY A N 1
ATOM 1661 C CA . GLY A 1 208 ? -10.343 0.845 9.209 1.00 86.62 208 GLY A CA 1
ATOM 1662 C C . GLY A 1 208 ? -11.486 1.626 9.847 1.00 86.62 208 GLY A C 1
ATOM 1663 O O . GLY A 1 208 ? -11.604 2.850 9.747 1.00 86.62 208 GLY A O 1
ATOM 1664 N N . LYS A 1 209 ? -12.360 0.886 10.520 1.00 86.12 209 LYS A N 1
ATOM 1665 C CA . LYS A 1 209 ? -13.472 1.465 11.263 1.00 86.12 209 LYS A CA 1
ATOM 1666 C C . LYS A 1 209 ? -12.979 1.915 12.632 1.00 86.12 209 LYS A C 1
ATOM 1668 O O . LYS A 1 209 ? -12.424 1.110 13.374 1.00 86.12 209 LYS A O 1
ATOM 1673 N N . GLU A 1 210 ? -13.231 3.174 12.971 1.00 81.56 210 GLU A N 1
ATOM 1674 C CA . GLU A 1 210 ? -12.869 3.706 14.282 1.00 81.56 210 GLU A CA 1
ATOM 1675 C C . GLU A 1 210 ? -13.565 2.927 15.412 1.00 81.56 210 GLU A C 1
ATOM 1677 O O . GLU A 1 210 ? -14.748 2.563 15.286 1.00 81.56 210 GLU A O 1
ATOM 1682 N N . PRO A 1 211 ? -12.856 2.668 16.524 1.00 81.06 211 PRO A N 1
ATOM 1683 C CA . PRO A 1 211 ? -13.452 2.029 17.681 1.00 81.06 211 PRO A CA 1
ATOM 1684 C C . PRO A 1 211 ? -14.538 2.940 18.256 1.00 81.06 211 PRO A C 1
ATOM 1686 O O . PRO A 1 211 ? -14.310 4.107 18.570 1.00 81.06 211 PRO A O 1
ATOM 1689 N N . LYS A 1 212 ? -15.748 2.401 18.416 1.00 85.06 212 LYS A N 1
ATOM 1690 C CA . LYS A 1 212 ? -16.818 3.100 19.133 1.00 85.06 212 LYS A CA 1
ATOM 1691 C C . LYS A 1 212 ? -16.665 2.815 20.617 1.00 85.06 212 LYS A C 1
ATOM 1693 O O . LYS A 1 212 ? -16.612 1.649 21.005 1.00 85.06 212 LYS A O 1
ATOM 1698 N N . ARG A 1 213 ? -16.635 3.868 21.440 1.00 84.56 213 ARG A N 1
ATOM 1699 C CA . ARG A 1 213 ? -16.647 3.716 22.898 1.00 84.56 213 ARG A CA 1
ATOM 1700 C C . ARG A 1 213 ? -17.877 2.895 23.295 1.00 84.56 213 ARG A C 1
ATOM 1702 O O . ARG A 1 213 ? -19.002 3.248 22.936 1.00 84.56 213 ARG A O 1
ATOM 1709 N N . GLY A 1 214 ? -17.641 1.781 23.982 1.00 87.38 214 GLY A N 1
ATOM 1710 C CA . GLY A 1 214 ? -18.708 0.972 24.559 1.00 87.38 214 GLY A CA 1
ATOM 1711 C C . GLY A 1 214 ? -19.469 1.756 25.625 1.00 87.38 214 GLY A C 1
ATOM 1712 O O . GLY A 1 214 ? -18.997 2.780 26.121 1.00 87.38 214 GLY A O 1
ATOM 1713 N N . ARG A 1 215 ? -20.662 1.280 25.978 1.00 87.81 215 ARG A N 1
ATOM 1714 C CA . ARG A 1 215 ? -21.302 1.718 27.218 1.00 87.81 215 ARG A CA 1
ATOM 1715 C C . ARG A 1 215 ? -20.708 0.888 28.342 1.00 87.81 215 ARG A C 1
ATOM 1717 O O . ARG A 1 215 ? -20.688 -0.337 28.225 1.00 87.81 215 ARG A O 1
ATOM 1724 N N . ASP A 1 216 ? -20.234 1.553 29.386 1.00 89.31 216 ASP A N 1
ATOM 1725 C CA . ASP A 1 216 ? -19.815 0.861 30.598 1.00 89.31 216 ASP A CA 1
ATOM 1726 C C . ASP A 1 216 ? -21.010 0.063 31.137 1.00 89.31 216 ASP A C 1
ATOM 1728 O O . ASP A 1 216 ? -22.161 0.514 31.068 1.00 89.31 216 ASP A O 1
ATOM 1732 N N . GLY A 1 217 ? -20.747 -1.153 31.616 1.00 86.62 217 GLY A N 1
ATOM 1733 C CA . GLY A 1 217 ? -21.770 -1.951 32.279 1.00 86.62 217 GLY A CA 1
ATOM 1734 C C . GLY A 1 217 ? -22.251 -1.204 33.517 1.00 86.62 217 GLY A C 1
ATOM 1735 O O . GLY A 1 217 ? -21.437 -0.786 34.339 1.00 86.62 217 GLY A O 1
ATOM 1736 N N . LYS A 1 218 ? -23.564 -1.021 33.643 1.00 84.31 218 LYS A N 1
ATOM 1737 C CA . LYS A 1 218 ? -24.184 -0.525 34.871 1.00 84.31 218 LYS A CA 1
ATOM 1738 C C . LYS A 1 218 ? -24.843 -1.694 35.587 1.00 84.31 218 LYS A C 1
ATOM 1740 O O . LYS A 1 218 ? -25.456 -2.536 34.936 1.00 84.31 218 LYS A O 1
ATOM 1745 N N . ILE A 1 219 ? -24.692 -1.724 36.902 1.00 82.06 219 ILE A N 1
ATOM 1746 C CA . ILE A 1 219 ? -25.507 -2.564 37.774 1.00 82.06 219 ILE A CA 1
ATOM 1747 C C . ILE A 1 219 ? -26.712 -1.704 38.140 1.00 82.06 219 ILE A C 1
ATOM 1749 O O . ILE A 1 219 ? -26.536 -0.589 38.635 1.00 82.06 219 ILE A O 1
ATOM 1753 N N . GLU A 1 220 ? -27.913 -2.174 37.821 1.00 81.31 220 GLU A N 1
ATOM 1754 C CA . GLU A 1 220 ? -29.149 -1.510 38.228 1.00 81.31 220 GLU A CA 1
ATOM 1755 C C . GLU A 1 220 ? -29.699 -2.253 39.437 1.00 81.31 220 GLU A C 1
ATOM 1757 O O . GLU A 1 220 ? -30.174 -3.375 39.327 1.00 81.31 220 GLU A O 1
ATOM 1762 N N . GLU A 1 221 ? -29.602 -1.629 40.606 1.00 79.75 221 GLU A N 1
ATOM 1763 C CA . GLU A 1 221 ? -30.170 -2.184 41.829 1.00 79.75 221 GLU A CA 1
ATOM 1764 C C . GLU A 1 221 ? -31.701 -2.143 41.731 1.00 79.75 221 GLU A C 1
ATOM 1766 O O . GLU A 1 221 ? -32.311 -1.072 41.746 1.00 79.75 221 GLU A O 1
ATOM 1771 N N . VAL A 1 222 ? -32.317 -3.317 41.585 1.00 81.44 222 VAL A N 1
ATOM 1772 C CA . VAL A 1 222 ? -33.780 -3.464 41.517 1.00 81.44 222 VAL A CA 1
ATOM 1773 C C . VAL A 1 222 ? -34.378 -3.432 42.925 1.00 81.44 222 VAL A C 1
ATOM 1775 O O . VAL A 1 222 ? -35.496 -2.951 43.118 1.00 81.44 222 VAL A O 1
ATOM 1778 N N . ILE A 1 223 ? -33.619 -3.903 43.919 1.00 77.75 223 ILE A N 1
ATOM 1779 C CA . ILE A 1 223 ? -34.068 -4.058 45.304 1.00 77.75 223 ILE A CA 1
ATOM 1780 C C . ILE A 1 223 ? -33.194 -3.202 46.229 1.00 77.75 223 ILE A C 1
ATOM 1782 O O . ILE A 1 223 ? -32.007 -3.493 46.349 1.00 77.75 223 ILE A O 1
ATOM 1786 N N . PRO A 1 224 ? -33.755 -2.194 46.925 1.00 73.75 224 PRO A N 1
ATOM 1787 C CA . PRO A 1 224 ? -32.972 -1.272 47.738 1.00 73.75 224 PRO A CA 1
ATOM 1788 C C . PRO A 1 224 ? -32.347 -1.961 48.959 1.00 73.75 224 PRO A C 1
ATOM 1790 O O . PRO A 1 224 ? -33.045 -2.551 49.784 1.00 73.75 224 PRO A O 1
ATOM 1793 N N . HIS A 1 225 ? -31.039 -1.788 49.145 1.00 69.94 225 HIS A N 1
ATOM 1794 C CA . HIS A 1 225 ? -30.302 -2.265 50.318 1.00 69.94 225 HIS A CA 1
ATOM 1795 C C . HIS A 1 225 ? -30.652 -1.523 51.619 1.00 69.94 225 HIS A C 1
ATOM 1797 O O . HIS A 1 225 ? -30.386 -2.029 52.709 1.00 69.94 225 HIS A O 1
ATOM 1803 N N . THR A 1 226 ? -31.230 -0.319 51.532 1.00 63.31 226 THR A N 1
ATOM 1804 C CA . THR A 1 226 ? -31.595 0.498 52.701 1.00 63.31 226 THR A CA 1
ATOM 1805 C C . THR A 1 226 ? -33.110 0.591 52.823 1.00 63.31 226 THR A C 1
ATOM 1807 O O . THR A 1 226 ? -33.756 1.393 52.150 1.00 63.31 226 THR A O 1
ATOM 1810 N N . VAL A 1 227 ? -33.682 -0.226 53.702 1.00 63.09 227 VAL A N 1
ATOM 1811 C CA . VAL A 1 227 ? -35.116 -0.224 54.012 1.00 63.09 227 VAL A CA 1
ATOM 1812 C C . VAL A 1 227 ? -35.371 0.568 55.290 1.00 63.09 227 VAL A C 1
ATOM 1814 O O . VAL A 1 227 ? -35.083 0.081 56.377 1.00 63.09 227 VAL A O 1
ATOM 1817 N N . GLY A 1 228 ? -35.914 1.782 55.133 1.00 60.00 228 GLY A N 1
ATOM 1818 C CA . GLY A 1 228 ? -36.565 2.576 56.184 1.00 60.00 228 GLY A CA 1
ATOM 1819 C C . GLY A 1 228 ? -35.691 3.074 57.348 1.00 60.00 228 GLY A C 1
ATOM 1820 O O . GLY A 1 228 ? -34.743 2.441 57.795 1.00 60.00 228 GLY A O 1
ATOM 1821 N N . THR A 1 229 ? -36.044 4.234 57.903 1.00 58.75 229 THR A N 1
ATOM 1822 C CA . THR A 1 229 ? -35.622 4.631 59.253 1.00 58.75 229 THR A CA 1
ATOM 1823 C C . THR A 1 229 ? -36.585 4.008 60.268 1.00 58.75 229 THR A C 1
ATOM 1825 O O . THR A 1 229 ? -37.798 4.180 60.126 1.00 58.75 229 THR A O 1
ATOM 1828 N N . PRO A 1 230 ? -36.098 3.292 61.297 1.00 58.31 230 PRO A N 1
ATOM 1829 C CA . PRO A 1 230 ? -36.973 2.652 62.270 1.00 58.31 230 PRO A CA 1
ATOM 1830 C C . PRO A 1 230 ? -37.742 3.710 63.070 1.00 58.31 230 PRO A C 1
ATOM 1832 O O . PRO A 1 230 ? -37.146 4.561 63.731 1.00 58.31 230 PRO A O 1
ATOM 1835 N N . VAL A 1 231 ? -39.075 3.652 63.029 1.00 60.22 231 VAL A N 1
ATOM 1836 C CA . VAL A 1 231 ? -39.942 4.530 63.824 1.00 60.22 231 VAL A CA 1
ATOM 1837 C C . VAL A 1 231 ? -40.277 3.826 65.134 1.00 60.22 231 VAL A C 1
ATOM 1839 O O . VAL A 1 231 ? -41.071 2.889 65.172 1.00 60.22 231 VAL A O 1
ATOM 1842 N N . MET A 1 232 ? -39.667 4.279 66.228 1.00 59.38 232 MET A N 1
ATOM 1843 C CA . MET A 1 232 ? -40.015 3.813 67.570 1.00 59.38 232 MET A CA 1
ATOM 1844 C C . MET A 1 232 ? -41.287 4.527 68.021 1.00 59.38 232 MET A C 1
ATOM 1846 O O . MET A 1 232 ? -41.278 5.733 68.268 1.00 59.38 232 MET A O 1
ATOM 1850 N N . THR A 1 233 ? -42.395 3.795 68.130 1.00 59.47 233 THR A N 1
ATOM 1851 C CA . THR A 1 233 ? -43.613 4.342 68.739 1.00 59.47 233 THR A CA 1
ATOM 1852 C C . THR A 1 233 ? -43.444 4.290 70.255 1.00 59.47 233 THR A C 1
ATOM 1854 O O . THR A 1 233 ? -43.727 3.280 70.896 1.00 59.47 233 THR A O 1
ATOM 1857 N N . THR A 1 234 ? -42.918 5.368 70.835 1.00 58.97 234 THR A N 1
ATOM 1858 C CA . THR A 1 234 ? -42.766 5.527 72.285 1.00 58.97 234 THR A CA 1
ATOM 1859 C C . THR A 1 234 ? -44.145 5.532 72.926 1.00 58.97 234 THR A C 1
ATOM 1861 O O . THR A 1 234 ? -44.854 6.516 72.762 1.00 58.97 234 THR A O 1
ATOM 1864 N N . ASN A 1 235 ? -44.529 4.444 73.606 1.00 60.16 235 ASN A N 1
ATOM 1865 C CA . ASN A 1 235 ? -45.500 4.458 74.715 1.00 60.16 235 ASN A CA 1
ATOM 1866 C C . ASN A 1 235 ? -45.575 3.138 75.507 1.00 60.16 235 ASN A C 1
ATOM 1868 O O . ASN A 1 235 ? -46.111 3.151 76.609 1.00 60.16 235 ASN A O 1
ATOM 1872 N N . HIS A 1 236 ? -45.033 2.018 75.018 1.00 57.72 236 HIS A N 1
ATOM 1873 C CA . HIS A 1 236 ? -44.968 0.771 75.789 1.00 57.72 236 HIS A CA 1
ATOM 1874 C C . HIS A 1 236 ? -43.636 0.059 75.531 1.00 57.72 236 HIS A C 1
ATOM 1876 O O . HIS A 1 236 ? -43.150 0.056 74.406 1.00 57.72 236 HIS A O 1
ATOM 1882 N N . ASP A 1 237 ? -43.066 -0.536 76.579 1.00 59.25 237 ASP A N 1
ATOM 1883 C CA . ASP A 1 237 ? -41.724 -1.149 76.674 1.00 59.25 237 ASP A CA 1
ATOM 1884 C C . ASP A 1 237 ? -41.543 -2.432 75.820 1.00 59.25 237 ASP A C 1
ATOM 1886 O O . ASP A 1 237 ? -40.714 -3.295 76.099 1.00 59.25 237 ASP A O 1
ATOM 1890 N N . ILE A 1 238 ? -42.372 -2.602 74.786 1.00 63.06 238 ILE A N 1
ATOM 1891 C CA . ILE A 1 238 ? -42.414 -3.763 73.900 1.00 63.06 238 ILE A CA 1
ATOM 1892 C C . ILE A 1 238 ? -42.203 -3.262 72.473 1.00 63.06 238 ILE A C 1
ATOM 1894 O O . ILE A 1 238 ? -43.087 -2.658 71.867 1.00 63.06 238 ILE A O 1
ATOM 1898 N N . VAL A 1 239 ? -41.019 -3.533 71.926 1.00 64.44 239 VAL A N 1
ATOM 1899 C CA . VAL A 1 239 ? -40.687 -3.229 70.532 1.00 64.44 239 VAL A CA 1
ATOM 1900 C C . VAL A 1 239 ? -41.281 -4.315 69.635 1.00 64.44 239 VAL A C 1
ATOM 1902 O O . VAL A 1 239 ? -40.893 -5.481 69.720 1.00 64.44 239 VAL A O 1
ATOM 1905 N N . ASN A 1 240 ? -42.218 -3.951 68.754 1.00 66.44 240 ASN A N 1
ATOM 1906 C CA . ASN A 1 240 ? -42.708 -4.870 67.731 1.00 66.44 240 ASN A CA 1
ATOM 1907 C C . ASN A 1 240 ? -41.752 -4.880 66.533 1.00 66.44 240 ASN A C 1
ATOM 1909 O O . ASN A 1 240 ? -41.812 -4.016 65.662 1.00 66.44 240 ASN A O 1
ATOM 1913 N N . TYR A 1 241 ? -40.891 -5.895 66.467 1.00 66.94 241 TYR A N 1
ATOM 1914 C CA . TYR A 1 241 ? -39.927 -6.058 65.379 1.00 66.94 241 TYR A CA 1
ATOM 1915 C C . TYR A 1 241 ? -40.569 -6.250 63.994 1.00 66.94 241 TYR A C 1
ATOM 1917 O O . TYR A 1 241 ? -39.887 -6.078 62.990 1.00 66.94 241 TYR A O 1
ATOM 1925 N N . ARG A 1 242 ? -41.865 -6.585 63.893 1.00 64.12 242 ARG A N 1
ATOM 1926 C CA . ARG A 1 242 ? -42.554 -6.669 62.591 1.00 64.12 242 ARG A CA 1
ATOM 1927 C C . ARG A 1 242 ? -42.842 -5.299 61.978 1.00 64.12 242 ARG A C 1
ATOM 1929 O O . ARG A 1 242 ? -42.837 -5.187 60.759 1.00 64.12 242 ARG A O 1
ATOM 1936 N N . ASP A 1 243 ? -43.016 -4.271 62.804 1.00 64.50 243 ASP A N 1
ATOM 1937 C CA . ASP A 1 243 ? -43.438 -2.936 62.356 1.00 64.50 243 ASP A CA 1
ATOM 1938 C C . ASP A 1 243 ? -42.242 -2.018 62.031 1.00 64.50 243 ASP A C 1
ATOM 1940 O O . ASP A 1 243 ? -42.417 -0.858 61.667 1.00 64.50 243 ASP A O 1
ATOM 1944 N N . LEU A 1 244 ? -41.008 -2.533 62.129 1.00 67.06 244 LEU A N 1
ATOM 1945 C CA . LEU A 1 244 ? -39.769 -1.771 61.920 1.00 67.06 244 LEU A CA 1
ATOM 1946 C C . LEU A 1 244 ? -39.417 -1.519 60.442 1.00 67.06 244 LEU A C 1
ATOM 1948 O O . LEU A 1 244 ? -38.390 -0.907 60.171 1.00 67.06 244 LEU A O 1
ATOM 1952 N N . ASN A 1 245 ? -40.246 -1.981 59.496 1.00 63.41 245 ASN A N 1
ATOM 1953 C CA . ASN A 1 245 ? -40.100 -1.782 58.043 1.00 63.41 245 ASN A CA 1
ATOM 1954 C C . ASN A 1 245 ? -38.698 -2.109 57.464 1.00 63.41 245 ASN A C 1
ATOM 1956 O O . ASN A 1 245 ? -38.279 -1.535 56.466 1.00 63.41 245 ASN A O 1
ATOM 1960 N N . TRP A 1 246 ? -37.983 -3.029 58.113 1.00 69.06 246 TRP A N 1
ATOM 1961 C CA . TRP A 1 246 ? -36.615 -3.493 57.834 1.00 69.06 246 TRP A CA 1
ATOM 1962 C C . TRP A 1 246 ? -36.496 -4.687 56.872 1.00 69.06 246 TRP A C 1
ATOM 1964 O O . TRP A 1 246 ? -35.390 -5.056 56.486 1.00 69.06 246 TRP A O 1
ATOM 1974 N N . LEU A 1 247 ? -37.610 -5.334 56.523 1.00 71.88 247 LEU A N 1
ATOM 1975 C CA . LEU A 1 247 ? -37.624 -6.540 55.697 1.00 71.88 247 LEU A CA 1
ATOM 1976 C C . LEU A 1 247 ? -38.206 -6.205 54.326 1.00 71.88 247 LEU A C 1
ATOM 1978 O O . LEU A 1 247 ? -39.342 -5.743 54.236 1.00 71.88 247 LEU A O 1
ATOM 1982 N N . VAL A 1 248 ? -37.441 -6.480 53.270 1.00 71.62 248 VAL A N 1
ATOM 1983 C CA . VAL A 1 248 ? -37.955 -6.507 51.897 1.00 71.62 248 VAL A CA 1
ATOM 1984 C C . VAL A 1 248 ? -38.303 -7.950 51.563 1.00 71.62 248 VAL A C 1
ATOM 1986 O O . VAL A 1 248 ? -37.456 -8.838 51.664 1.00 71.62 248 VAL A O 1
ATOM 1989 N N . HIS A 1 249 ? -39.559 -8.193 51.205 1.00 75.00 249 HIS A N 1
ATOM 1990 C CA . HIS A 1 249 ? -39.972 -9.484 50.674 1.00 75.00 249 HIS A CA 1
ATOM 1991 C C . HIS A 1 249 ? -39.506 -9.602 49.224 1.00 75.00 249 HIS A C 1
ATOM 1993 O O . HIS A 1 249 ? -39.748 -8.692 48.439 1.00 75.00 249 HIS A O 1
ATOM 1999 N N . VAL A 1 250 ? -38.850 -10.716 48.903 1.00 78.44 250 VAL A N 1
ATOM 2000 C CA . VAL A 1 250 ? -38.362 -11.039 47.558 1.00 78.44 250 VAL A CA 1
ATOM 2001 C C . VAL A 1 250 ? -38.877 -12.428 47.199 1.00 78.44 250 VAL A C 1
ATOM 2003 O O . VAL A 1 250 ? -38.767 -13.355 48.011 1.00 78.44 250 VAL A O 1
ATOM 2006 N N . GLU A 1 251 ? -39.478 -12.574 46.023 1.00 80.12 251 GLU A N 1
ATOM 2007 C CA . GLU A 1 251 ? -39.992 -13.854 45.541 1.00 80.12 251 GLU A CA 1
ATOM 2008 C C . GLU A 1 251 ? -38.888 -14.711 44.906 1.00 80.12 251 GLU A C 1
ATOM 2010 O O . GLU A 1 251 ? -37.815 -14.245 44.512 1.00 80.12 251 GLU A O 1
ATOM 2015 N N . LYS A 1 252 ? -39.135 -16.022 44.822 1.00 74.62 252 LYS A N 1
ATOM 2016 C CA . LYS A 1 252 ? -38.223 -16.928 44.125 1.00 74.62 252 LYS A CA 1
ATOM 2017 C C . LYS A 1 252 ? -38.211 -16.555 42.637 1.00 74.62 252 LYS A C 1
ATOM 2019 O O . LYS A 1 252 ? -39.275 -16.457 42.040 1.00 74.62 252 LYS A O 1
ATOM 2024 N N . ASP A 1 253 ? -37.012 -16.413 42.073 1.00 81.56 253 ASP A N 1
ATOM 2025 C CA . ASP A 1 253 ? -36.737 -15.999 40.684 1.00 81.56 253 ASP A CA 1
ATOM 2026 C C . ASP A 1 253 ? -36.850 -14.481 40.410 1.00 81.56 253 ASP A C 1
ATOM 2028 O O . ASP A 1 253 ? -36.777 -14.053 39.257 1.00 81.56 253 ASP A O 1
ATOM 2032 N N . GLU A 1 254 ? -36.952 -13.653 41.454 1.00 80.62 254 GLU A N 1
ATOM 2033 C CA . GLU A 1 254 ? -36.909 -12.192 41.329 1.00 80.62 254 GLU A CA 1
ATOM 2034 C C . GLU A 1 254 ? -35.469 -11.668 41.150 1.00 80.62 254 GLU A C 1
ATOM 2036 O O . GLU A 1 254 ? -34.511 -12.168 41.749 1.00 80.62 254 GLU A O 1
ATOM 2041 N N . ILE A 1 255 ? -35.308 -10.662 40.283 1.00 76.88 255 ILE A N 1
ATOM 2042 C CA . ILE A 1 255 ? -34.007 -10.073 39.943 1.00 76.88 255 ILE A CA 1
ATOM 2043 C C . ILE A 1 255 ? -33.613 -9.080 41.034 1.00 76.88 255 ILE A C 1
ATOM 2045 O O . ILE A 1 255 ? -34.353 -8.146 41.327 1.00 76.88 255 ILE A O 1
ATOM 2049 N N . ILE A 1 256 ? -32.427 -9.278 41.609 1.00 76.31 256 ILE A N 1
ATOM 2050 C CA . ILE A 1 256 ? -31.889 -8.425 42.675 1.00 76.31 256 ILE A CA 1
ATOM 2051 C C . ILE A 1 256 ? -31.076 -7.258 42.080 1.00 76.31 256 ILE A C 1
ATOM 2053 O O . ILE A 1 256 ? -31.151 -6.135 42.585 1.00 76.31 256 ILE A O 1
ATOM 2057 N N . CYS A 1 257 ? -30.321 -7.521 41.006 1.00 66.75 257 CYS A N 1
ATOM 2058 C CA . CYS A 1 257 ? -29.401 -6.594 40.344 1.00 66.75 257 CYS A CA 1
ATOM 2059 C C . CYS A 1 257 ? -29.076 -6.995 38.895 1.00 66.75 257 CYS A C 1
ATOM 2061 O O . CYS A 1 257 ? -29.330 -8.169 38.533 1.00 66.75 257 CYS A O 1
#